Protein AF-M7CTE9-F1 (afdb_monomer)

Structure (mmCIF, N/CA/C/O backbone):
data_AF-M7CTE9-F1
#
_entry.id   AF-M7CTE9-F1
#
loop_
_atom_site.group_PDB
_atom_site.id
_atom_site.type_symbol
_atom_site.label_atom_id
_atom_site.label_alt_id
_atom_site.label_comp_id
_atom_site.label_asym_id
_atom_site.label_entity_id
_atom_site.label_seq_id
_atom_site.pdbx_PDB_ins_code
_atom_site.Cartn_x
_atom_site.Cartn_y
_atom_site.Cartn_z
_atom_site.occupancy
_atom_site.B_iso_or_equiv
_atom_site.auth_seq_id
_atom_site.auth_comp_id
_atom_site.auth_asym_id
_atom_site.auth_atom_id
_atom_site.pdbx_PDB_model_num
ATOM 1 N N . MET A 1 1 ? 12.062 -18.743 4.006 1.00 26.78 1 MET A N 1
ATOM 2 C CA . MET A 1 1 ? 11.837 -18.103 5.320 1.00 26.78 1 MET A CA 1
ATOM 3 C C . MET A 1 1 ? 11.170 -16.754 5.096 1.00 26.78 1 MET A C 1
ATOM 5 O O . MET A 1 1 ? 11.801 -15.862 4.544 1.00 26.78 1 MET A O 1
ATOM 9 N N . MET A 1 2 ? 9.876 -16.620 5.400 1.00 29.70 2 MET A N 1
ATOM 10 C CA . MET A 1 2 ? 9.200 -15.323 5.304 1.00 29.70 2 MET A CA 1
ATOM 11 C C . MET A 1 2 ? 9.714 -14.455 6.445 1.00 29.70 2 MET A C 1
ATOM 13 O O . MET A 1 2 ? 9.308 -14.659 7.585 1.00 29.70 2 MET A O 1
ATOM 17 N N . ALA A 1 3 ? 10.629 -13.527 6.153 1.00 33.69 3 ALA A N 1
ATOM 18 C CA . ALA A 1 3 ? 10.939 -12.448 7.077 1.00 33.69 3 ALA A CA 1
ATOM 19 C C . ALA A 1 3 ? 9.599 -11.855 7.523 1.00 33.69 3 ALA A C 1
ATOM 21 O O . ALA A 1 3 ? 8.828 -11.383 6.681 1.00 33.69 3 ALA A O 1
ATOM 22 N N . SER A 1 4 ? 9.280 -11.964 8.813 1.00 49.06 4 SER A N 1
ATOM 23 C CA . SER A 1 4 ? 8.142 -11.256 9.386 1.00 49.06 4 SER A CA 1
ATOM 24 C C . SER A 1 4 ? 8.445 -9.775 9.212 1.00 49.06 4 SER A C 1
ATOM 26 O O . SER A 1 4 ? 9.182 -9.179 9.993 1.00 49.06 4 SER A O 1
ATOM 28 N N . LEU A 1 5 ? 7.980 -9.209 8.098 1.00 75.00 5 LEU A N 1
ATOM 29 C CA . LEU A 1 5 ? 8.171 -7.807 7.780 1.00 75.00 5 LEU A CA 1
ATOM 30 C C . LEU A 1 5 ? 7.494 -7.024 8.895 1.00 75.00 5 LEU A C 1
ATOM 32 O O . LEU A 1 5 ? 6.276 -7.105 9.042 1.00 75.00 5 LEU A O 1
ATOM 36 N N . LEU A 1 6 ? 8.278 -6.284 9.675 1.00 89.94 6 LEU A N 1
ATOM 37 C CA . LEU A 1 6 ? 7.767 -5.385 10.697 1.00 89.94 6 LEU A CA 1
ATOM 38 C C . LEU A 1 6 ? 6.655 -4.512 10.095 1.00 89.94 6 LEU A C 1
ATOM 40 O O . LEU A 1 6 ? 6.829 -3.867 9.056 1.00 89.94 6 LEU A O 1
ATOM 44 N N . THR A 1 7 ? 5.481 -4.513 10.722 1.00 93.56 7 THR A N 1
ATOM 45 C CA . THR A 1 7 ? 4.326 -3.749 10.246 1.00 93.56 7 THR A CA 1
ATOM 46 C C . THR A 1 7 ? 3.801 -2.815 11.323 1.00 93.56 7 THR A C 1
ATOM 48 O O . THR A 1 7 ? 4.008 -3.026 12.512 1.00 93.56 7 THR A O 1
ATOM 51 N N . VAL A 1 8 ? 3.020 -1.811 10.919 1.00 94.50 8 VAL A N 1
ATOM 52 C CA . VAL A 1 8 ? 2.270 -1.005 11.896 1.00 94.50 8 VAL A CA 1
ATOM 53 C C . VAL A 1 8 ? 1.301 -1.872 12.709 1.00 94.50 8 VAL A C 1
ATOM 55 O O . VAL A 1 8 ? 1.064 -1.565 13.865 1.00 94.50 8 VAL A O 1
ATOM 58 N N . GLN A 1 9 ? 0.773 -2.966 12.145 1.00 94.06 9 GLN A N 1
ATOM 59 C CA . GLN A 1 9 ? -0.079 -3.901 12.889 1.00 94.06 9 GLN A CA 1
ATOM 60 C C . GLN A 1 9 ? 0.685 -4.525 14.061 1.00 94.06 9 GLN A C 1
ATOM 62 O O . GLN A 1 9 ? 0.255 -4.368 15.192 1.00 94.06 9 GLN A O 1
ATOM 67 N N . THR A 1 10 ? 1.853 -5.120 13.806 1.00 93.56 10 THR A N 1
ATOM 68 C CA . THR A 1 10 ? 2.673 -5.753 14.855 1.00 93.56 10 THR A CA 1
ATOM 69 C C . THR A 1 10 ? 3.173 -4.750 15.896 1.00 93.56 10 THR A C 1
ATOM 71 O O . THR A 1 10 ? 3.326 -5.094 17.059 1.00 93.56 10 THR A O 1
ATOM 74 N N . ILE A 1 11 ? 3.412 -3.498 15.491 1.00 95.44 11 ILE A N 1
ATOM 75 C CA . ILE A 1 11 ? 3.785 -2.414 16.410 1.00 95.44 11 ILE A CA 1
ATOM 76 C C . ILE A 1 11 ? 2.601 -2.023 17.302 1.00 95.44 11 ILE A C 1
ATOM 78 O O . ILE A 1 11 ? 2.767 -1.873 18.507 1.00 95.44 11 ILE A O 1
ATOM 82 N N . LEU A 1 12 ? 1.405 -1.873 16.726 1.00 94.88 12 LEU A N 1
ATOM 83 C CA . LEU A 1 12 ? 0.196 -1.568 17.491 1.00 94.88 12 LEU A CA 1
ATOM 84 C C . LEU A 1 12 ? -0.176 -2.711 18.435 1.00 94.88 12 LEU A C 1
ATOM 86 O O . LEU A 1 12 ? -0.590 -2.430 19.546 1.00 94.88 12 LEU A O 1
ATOM 90 N N . ASP A 1 13 ? -0.003 -3.969 18.028 1.00 92.50 13 ASP A N 1
ATOM 91 C CA . ASP A 1 13 ? -0.273 -5.126 18.892 1.00 92.50 13 ASP A CA 1
ATOM 92 C C . ASP A 1 13 ? 0.616 -5.137 20.149 1.00 92.50 13 ASP A C 1
ATOM 94 O O . ASP A 1 13 ? 0.195 -5.647 21.182 1.00 92.50 13 ASP A O 1
ATOM 98 N N . ARG A 1 14 ? 1.824 -4.559 20.074 1.00 93.94 14 ARG A N 1
ATOM 99 C CA . ARG A 1 14 ? 2.796 -4.543 21.178 1.00 93.94 14 ARG A CA 1
ATOM 100 C C . ARG A 1 14 ? 2.776 -3.267 22.022 1.00 93.94 14 ARG A C 1
ATOM 102 O O . ARG A 1 14 ? 2.976 -3.346 23.224 1.00 93.94 14 ARG A O 1
ATOM 109 N N . PHE A 1 15 ? 2.585 -2.103 21.403 1.00 94.81 15 PHE A N 1
ATOM 110 C CA . PHE A 1 15 ? 2.792 -0.799 22.053 1.00 94.81 15 PHE A CA 1
ATOM 111 C C . PHE A 1 15 ? 1.534 0.072 22.092 1.00 94.81 15 PHE A C 1
ATOM 113 O O . PHE A 1 15 ? 1.637 1.300 22.172 1.00 94.81 15 PHE A O 1
ATOM 120 N N . LEU A 1 16 ? 0.341 -0.519 21.967 1.00 91.94 16 LEU A N 1
ATOM 121 C CA . LEU A 1 16 ? -0.886 0.244 22.176 1.00 91.94 16 LEU A CA 1
ATOM 122 C C . LEU A 1 16 ? -0.894 0.787 23.617 1.00 91.94 16 LEU A C 1
ATOM 124 O O . LEU A 1 16 ? -0.632 0.012 24.533 1.00 91.94 16 LEU A O 1
ATOM 128 N N . PRO A 1 17 ? -1.162 2.087 23.828 1.00 85.00 17 PRO A N 1
ATOM 129 C CA . PRO A 1 17 ? -1.157 2.655 25.169 1.00 85.00 17 PRO A CA 1
ATOM 130 C C . PRO A 1 17 ? -2.272 2.049 26.024 1.00 85.00 17 PRO A C 1
ATOM 132 O O . PRO A 1 17 ? -3.356 1.755 25.516 1.00 85.00 17 PRO A O 1
ATOM 135 N N . GLU A 1 18 ? -2.003 1.920 27.322 1.00 77.81 18 GLU A N 1
ATOM 136 C CA . GLU A 1 18 ? -3.001 1.532 28.328 1.00 77.81 18 GLU A CA 1
ATOM 137 C C . GLU A 1 18 ? -3.980 2.676 28.632 1.00 77.81 18 GLU A C 1
ATOM 139 O O . GLU A 1 18 ? -5.128 2.438 29.004 1.00 77.81 18 GLU A O 1
ATOM 144 N N . GLU A 1 19 ? -3.550 3.925 28.420 1.00 80.25 19 GLU A N 1
ATOM 145 C CA . GLU A 1 19 ? -4.394 5.107 28.577 1.00 80.25 19 GLU A CA 1
ATOM 146 C C . GLU A 1 19 ? -5.624 5.075 27.646 1.00 80.25 19 GLU A C 1
ATOM 148 O O . GLU A 1 19 ? -5.541 4.634 26.490 1.00 80.25 19 GLU A O 1
ATOM 153 N N . PRO A 1 20 ? -6.776 5.603 28.100 1.00 81.12 20 PRO A N 1
ATOM 154 C CA . PRO A 1 20 ? -8.012 5.556 27.337 1.00 81.12 20 PRO A CA 1
ATOM 155 C C . PRO A 1 20 ? -7.916 6.398 26.060 1.00 81.12 20 PRO A C 1
ATOM 157 O O . PRO A 1 20 ? -7.928 7.629 26.065 1.00 81.12 20 PRO A O 1
ATOM 160 N N . LEU A 1 21 ? -7.880 5.710 24.921 1.00 85.94 21 LEU A N 1
ATOM 161 C CA . LEU A 1 21 ? -8.060 6.318 23.608 1.00 85.94 21 LEU A CA 1
ATOM 162 C C . LEU A 1 21 ? -9.537 6.655 23.372 1.00 85.94 21 LEU A C 1
ATOM 164 O O . LEU A 1 21 ? -10.437 5.929 23.794 1.00 85.94 21 LEU A O 1
ATOM 168 N N . ASP A 1 22 ? -9.804 7.710 22.599 1.00 88.81 22 ASP A N 1
ATOM 169 C CA . ASP A 1 22 ? -11.172 7.993 22.176 1.00 88.81 22 ASP A CA 1
ATOM 170 C C . ASP A 1 22 ? -11.748 6.833 21.339 1.00 88.81 22 ASP A C 1
ATOM 172 O O . ASP A 1 22 ? -11.040 6.117 20.616 1.00 88.81 22 ASP A O 1
ATOM 176 N N . GLY A 1 23 ? -13.072 6.661 21.392 1.00 88.62 23 GLY A N 1
ATOM 177 C CA . GLY A 1 23 ? -13.745 5.533 20.747 1.00 88.62 23 GLY A CA 1
ATOM 178 C C . GLY A 1 23 ? -13.533 5.440 19.228 1.00 88.62 23 GLY A C 1
ATOM 179 O O . GLY A 1 23 ? -13.707 4.359 18.657 1.00 88.62 23 GLY A O 1
ATOM 180 N N . HIS A 1 24 ? -13.165 6.529 18.537 1.00 90.56 24 HIS A N 1
ATOM 181 C CA . HIS A 1 24 ? -12.813 6.463 17.118 1.00 90.56 24 HIS A CA 1
ATOM 182 C C . HIS A 1 24 ? -11.423 5.856 16.918 1.00 90.56 24 HIS A C 1
ATOM 184 O O . HIS A 1 24 ? -11.293 4.913 16.130 1.00 90.56 24 HIS A O 1
ATOM 190 N N . ARG A 1 25 ? -10.411 6.337 17.650 1.00 91.69 25 ARG A N 1
ATOM 191 C CA . ARG A 1 25 ? -9.052 5.777 17.606 1.00 91.69 25 ARG A CA 1
ATOM 192 C C . ARG A 1 25 ? -9.037 4.299 17.985 1.00 91.69 25 ARG A C 1
ATOM 194 O O . ARG A 1 25 ? -8.476 3.513 17.226 1.00 91.69 25 ARG A O 1
ATOM 201 N N . LEU A 1 26 ? -9.756 3.894 19.036 1.00 90.81 26 LEU A N 1
ATOM 202 C CA . LEU A 1 26 ? -9.901 2.478 19.415 1.00 90.81 26 LEU A CA 1
ATOM 203 C C . LEU A 1 26 ? -10.441 1.615 18.268 1.00 90.81 26 LEU A C 1
ATOM 205 O O . LEU A 1 26 ? -9.885 0.562 17.950 1.00 90.81 26 LEU A O 1
ATOM 209 N N . LYS A 1 27 ? -11.497 2.077 17.584 1.00 91.56 27 LYS A N 1
ATOM 210 C CA . LYS A 1 27 ? -12.074 1.365 16.430 1.00 91.56 27 LYS A CA 1
ATOM 211 C C . LYS A 1 27 ? -11.085 1.248 15.271 1.00 91.56 27 LYS A C 1
ATOM 213 O O . LYS A 1 27 ? -11.077 0.222 14.589 1.00 91.56 27 LYS A O 1
ATOM 218 N N . VAL A 1 28 ? -10.277 2.280 15.023 1.00 93.00 28 VAL A N 1
ATOM 219 C CA . VAL A 1 28 ? -9.237 2.245 13.986 1.00 93.00 28 VAL A CA 1
ATOM 220 C C . VAL A 1 28 ? -8.138 1.256 14.373 1.00 93.00 28 VAL A C 1
ATOM 222 O O . VAL A 1 28 ? -7.827 0.380 13.567 1.00 93.00 28 VAL A O 1
ATOM 225 N N . CYS A 1 29 ? -7.619 1.314 15.601 1.00 93.44 29 CYS A N 1
ATOM 226 C CA . CYS A 1 29 ? -6.618 0.370 16.101 1.00 93.44 29 CYS A CA 1
ATOM 227 C C . CYS A 1 29 ? -7.108 -1.074 15.975 1.00 93.44 29 CYS A C 1
ATOM 229 O O . CYS A 1 29 ? -6.460 -1.867 15.303 1.00 93.44 29 CYS A O 1
ATOM 231 N N . ALA A 1 30 ? -8.315 -1.382 16.462 1.00 92.06 30 ALA A N 1
ATOM 232 C CA . ALA A 1 30 ? -8.917 -2.713 16.363 1.00 92.06 30 ALA A CA 1
ATOM 233 C C . ALA A 1 30 ? -9.065 -3.228 14.915 1.00 92.06 30 ALA A C 1
ATOM 235 O O . ALA A 1 30 ? -8.986 -4.430 14.651 1.00 92.06 30 ALA A O 1
ATOM 236 N N . ARG A 1 31 ? -9.297 -2.331 13.946 1.00 93.56 31 ARG A N 1
ATOM 237 C CA . ARG A 1 31 ? -9.322 -2.685 12.518 1.00 93.56 31 ARG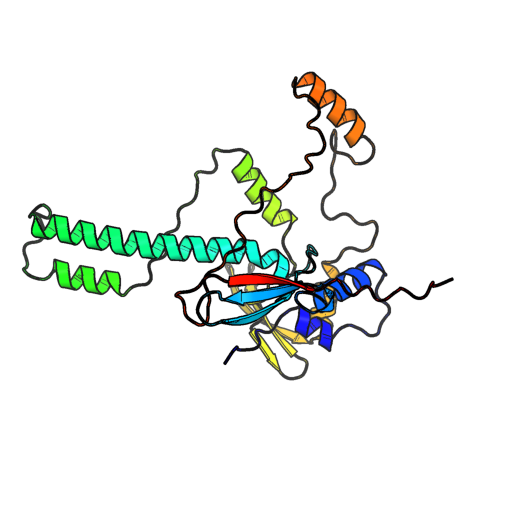 A CA 1
ATOM 238 C C . ARG A 1 31 ? -7.929 -2.943 11.965 1.00 93.56 31 ARG A C 1
ATOM 240 O O . ARG A 1 31 ? -7.779 -3.824 11.123 1.00 93.56 31 ARG A O 1
ATOM 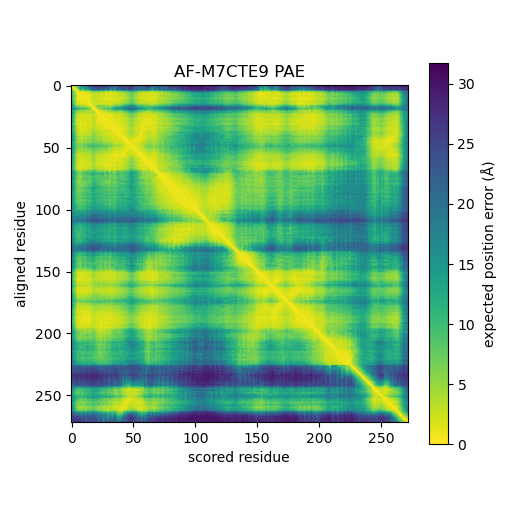247 N N . LEU A 1 32 ? -6.942 -2.146 12.363 1.00 94.19 32 LEU A N 1
ATOM 248 C CA . LEU A 1 32 ? -5.558 -2.294 11.919 1.00 94.19 32 LEU A CA 1
ATOM 249 C C . LEU A 1 32 ? -4.945 -3.583 12.472 1.00 94.19 32 LEU A C 1
ATOM 251 O O . LEU A 1 32 ? -4.381 -4.337 11.684 1.00 94.19 32 LEU A O 1
ATOM 255 N N . THR A 1 33 ? -5.141 -3.868 13.760 1.00 93.56 33 THR A N 1
ATOM 256 C CA . THR A 1 33 ? -4.674 -5.092 14.431 1.00 93.56 33 THR A CA 1
ATOM 257 C C . THR A 1 33 ? -5.409 -6.342 13.952 1.00 93.56 33 THR A C 1
ATOM 259 O O . THR A 1 33 ? -4.826 -7.407 13.793 1.00 93.56 33 THR A O 1
ATOM 262 N N . GLY A 1 34 ? -6.690 -6.219 13.595 1.00 92.50 34 GLY A N 1
ATOM 263 C CA . GLY A 1 34 ? -7.442 -7.307 12.966 1.00 92.50 34 GLY A CA 1
ATOM 264 C C . GLY A 1 34 ? -7.169 -7.502 11.470 1.00 92.50 34 GLY A C 1
ATOM 265 O O . GLY A 1 34 ? -7.738 -8.406 10.866 1.00 92.50 34 GLY A O 1
ATOM 266 N N . CYS A 1 35 ? -6.389 -6.641 10.812 1.00 92.69 35 CYS A N 1
ATOM 267 C CA . CYS A 1 35 ? -6.260 -6.680 9.358 1.00 92.69 35 CYS A CA 1
ATOM 268 C C . CYS A 1 35 ? -5.600 -7.985 8.887 1.00 92.69 35 CYS A C 1
ATOM 270 O O . CYS A 1 35 ? -4.558 -8.374 9.396 1.00 92.69 35 CYS A O 1
ATOM 272 N N . ARG A 1 36 ? -6.180 -8.637 7.864 1.00 91.25 36 ARG A N 1
ATOM 273 C CA . ARG A 1 36 ? -5.686 -9.913 7.315 1.00 91.25 36 ARG A CA 1
ATOM 274 C C . ARG A 1 36 ? -5.564 -11.044 8.348 1.00 91.25 36 ARG A C 1
ATOM 276 O O . ARG A 1 36 ? -4.743 -11.936 8.175 1.00 91.25 36 ARG A O 1
ATOM 283 N N . THR A 1 37 ? -6.414 -11.046 9.367 1.00 91.75 37 THR A N 1
ATOM 284 C CA . THR A 1 37 ? -6.579 -12.183 10.281 1.00 91.75 37 THR A CA 1
ATOM 285 C C . THR A 1 37 ? -7.986 -12.765 10.158 1.00 91.75 37 THR A C 1
ATOM 287 O O . THR A 1 37 ? -8.858 -12.175 9.507 1.00 91.75 37 THR A O 1
ATOM 290 N N . ALA A 1 38 ? -8.236 -13.894 10.825 1.00 91.19 38 ALA A N 1
ATOM 291 C CA . ALA A 1 38 ? -9.554 -14.532 10.881 1.00 91.19 38 ALA A CA 1
ATOM 292 C C . ALA A 1 38 ? -10.676 -13.575 11.326 1.00 91.19 38 ALA A C 1
ATOM 294 O O . ALA A 1 38 ? -11.813 -13.695 10.869 1.00 91.19 38 ALA A O 1
ATOM 295 N N . ARG A 1 39 ? -10.352 -12.541 12.118 1.00 90.81 39 ARG A N 1
ATOM 296 C CA . ARG A 1 39 ? -11.298 -11.495 12.542 1.00 90.81 39 ARG A CA 1
ATOM 297 C C . ARG A 1 39 ? -11.968 -10.782 11.364 1.00 90.81 39 ARG A C 1
ATOM 299 O O . ARG A 1 39 ? -13.121 -10.365 11.458 1.00 90.81 39 ARG A O 1
ATOM 306 N N . MET A 1 40 ? -11.271 -10.637 10.238 1.00 92.25 40 MET A N 1
ATOM 307 C CA . MET A 1 40 ? -11.814 -9.978 9.046 1.00 92.25 40 MET A CA 1
ATOM 308 C C . MET A 1 40 ? -12.618 -10.912 8.150 1.00 92.25 40 MET A C 1
ATOM 310 O O . MET A 1 40 ? -13.134 -10.433 7.134 1.00 92.25 40 MET A O 1
ATOM 314 N N . GLY A 1 41 ? -12.767 -12.183 8.526 1.00 92.88 41 GLY A N 1
ATOM 315 C CA . GLY A 1 41 ? -13.229 -13.233 7.633 1.00 92.88 41 GLY A CA 1
ATOM 316 C C . GLY A 1 41 ? -12.230 -13.468 6.502 1.00 92.88 41 GLY A C 1
ATOM 317 O O . GLY A 1 41 ? -11.149 -12.870 6.440 1.00 92.88 41 GLY A O 1
ATOM 318 N N . GLY A 1 42 ? -12.601 -14.322 5.565 1.00 92.69 42 GLY A N 1
ATOM 319 C CA . GLY A 1 42 ? -11.715 -14.687 4.474 1.00 92.69 42 GLY A CA 1
ATOM 320 C C . GLY A 1 42 ? -12.335 -15.690 3.531 1.00 92.69 42 GLY A C 1
ATOM 321 O O . GLY A 1 42 ? -13.555 -15.843 3.456 1.00 92.69 42 GLY A O 1
ATOM 322 N N . MET A 1 43 ? -11.460 -16.372 2.817 1.00 92.88 43 MET A N 1
ATOM 323 C CA . MET A 1 43 ? -11.808 -17.474 1.946 1.00 92.88 43 MET A CA 1
ATOM 324 C C . MET A 1 43 ? -10.763 -18.569 2.081 1.00 92.88 43 MET A C 1
ATOM 326 O O . MET A 1 43 ? -9.566 -18.290 2.147 1.00 92.88 43 MET A O 1
ATOM 330 N N . GLU A 1 44 ? -11.228 -19.803 2.130 1.00 93.69 44 GLU A N 1
ATOM 331 C CA . GLU A 1 44 ? -10.399 -20.965 1.881 1.00 93.69 44 GLU A CA 1
ATOM 332 C C . GLU A 1 44 ? -10.383 -21.206 0.376 1.00 93.69 44 GLU A C 1
ATOM 334 O O . GLU A 1 44 ? -11.422 -21.159 -0.295 1.00 93.69 44 GLU A O 1
ATOM 339 N N . VAL A 1 45 ? -9.188 -21.423 -0.153 1.00 92.19 45 VAL A N 1
ATOM 340 C CA . VAL A 1 45 ? -8.964 -21.617 -1.579 1.00 92.19 45 VAL A CA 1
ATOM 341 C C . VAL A 1 45 ? -8.186 -22.900 -1.823 1.00 92.19 45 VAL A C 1
ATOM 343 O O . VAL A 1 45 ? -7.335 -23.270 -1.011 1.00 92.19 45 VAL A O 1
ATOM 346 N N . GLN A 1 46 ? -8.460 -23.563 -2.944 1.00 94.00 46 GLN A N 1
ATOM 347 C CA . GLN A 1 46 ? -7.824 -24.815 -3.337 1.00 94.00 46 GLN A CA 1
ATOM 348 C C . GLN A 1 46 ? -7.345 -24.756 -4.789 1.00 94.00 46 GLN A C 1
ATOM 350 O O . GLN A 1 46 ? -8.054 -24.263 -5.662 1.00 94.00 46 GLN A O 1
ATOM 355 N N . CYS A 1 47 ? -6.138 -25.266 -5.036 1.00 93.75 47 CYS A N 1
ATOM 356 C CA . CYS A 1 47 ? -5.611 -25.471 -6.384 1.00 93.75 47 CYS A CA 1
ATOM 357 C C . CYS A 1 47 ? -6.314 -26.647 -7.078 1.00 93.75 47 CYS A C 1
ATOM 359 O O . CYS A 1 47 ? -6.451 -27.716 -6.481 1.00 93.75 47 CYS A O 1
ATOM 361 N N . ASP A 1 48 ? -6.714 -26.484 -8.336 1.00 93.44 48 ASP A N 1
ATOM 362 C CA . ASP A 1 48 ? -7.286 -27.563 -9.148 1.00 93.44 48 ASP A CA 1
ATOM 363 C C . ASP A 1 48 ? -6.259 -28.632 -9.559 1.00 93.44 48 ASP A C 1
ATOM 365 O O . ASP A 1 48 ? -6.622 -29.806 -9.621 1.00 93.44 48 ASP A O 1
ATOM 369 N N . HIS A 1 49 ? -4.990 -28.258 -9.734 1.00 94.00 49 HIS A N 1
ATOM 370 C CA . HIS A 1 49 ? -3.892 -29.153 -10.105 1.00 94.00 49 HIS A CA 1
ATOM 371 C C . HIS A 1 49 ? -3.287 -29.880 -8.891 1.00 94.00 49 HIS A C 1
ATOM 373 O O . HIS A 1 49 ? -3.543 -31.059 -8.665 1.00 94.00 49 HIS A O 1
ATOM 379 N N . CYS A 1 50 ? -2.534 -29.176 -8.037 1.00 94.12 50 CYS A N 1
ATOM 380 C CA . CYS A 1 50 ? -1.800 -29.798 -6.924 1.00 94.12 50 CYS A CA 1
ATOM 381 C C . CYS A 1 50 ? -2.625 -29.994 -5.640 1.00 94.12 50 CYS A C 1
ATOM 383 O O . CYS A 1 50 ? -2.075 -30.365 -4.603 1.00 94.12 50 CYS A O 1
ATOM 385 N N . LYS A 1 51 ? -3.924 -29.662 -5.666 1.00 94.56 51 LYS A N 1
ATOM 386 C CA . LYS A 1 51 ? -4.879 -29.771 -4.544 1.00 94.56 51 LYS A CA 1
ATOM 387 C C . LYS A 1 51 ? -4.511 -29.018 -3.262 1.00 94.56 51 LYS A C 1
ATOM 389 O O . LYS A 1 51 ? -5.250 -29.110 -2.281 1.00 94.56 51 LYS A O 1
ATOM 394 N N . ALA A 1 52 ? -3.438 -28.227 -3.268 1.00 93.56 52 ALA A N 1
ATOM 395 C CA . ALA A 1 52 ? -3.007 -27.439 -2.124 1.00 93.56 52 ALA A CA 1
ATOM 396 C C . ALA A 1 52 ? -4.099 -26.461 -1.675 1.00 93.56 52 ALA A C 1
ATOM 398 O O . ALA A 1 52 ? -4.667 -25.736 -2.497 1.00 93.56 52 ALA A O 1
ATOM 399 N N . ARG A 1 53 ? -4.351 -26.426 -0.363 1.00 93.44 53 ARG A N 1
ATOM 400 C CA . ARG A 1 53 ? -5.296 -25.509 0.279 1.00 93.44 53 ARG A CA 1
ATOM 401 C C . ARG A 1 53 ? -4.566 -24.378 0.987 1.00 93.44 53 ARG A C 1
ATOM 403 O O . ARG A 1 53 ? -3.486 -24.575 1.542 1.00 93.44 53 ARG A O 1
ATOM 410 N N . SER A 1 54 ? -5.156 -23.190 0.970 1.00 91.62 54 SER A N 1
ATOM 411 C CA . SER A 1 54 ? -4.675 -22.054 1.759 1.00 91.62 54 SER A CA 1
ATOM 412 C C . SER A 1 54 ? -5.823 -21.144 2.178 1.00 91.62 54 SER A C 1
ATOM 414 O O . SER A 1 54 ? -6.888 -21.137 1.562 1.00 91.62 54 SER A O 1
ATOM 416 N N . VAL A 1 55 ? -5.603 -20.364 3.235 1.00 91.69 55 VAL A N 1
ATOM 417 C CA . VAL A 1 55 ? -6.581 -19.397 3.736 1.00 91.69 55 VAL A CA 1
ATOM 418 C C . VAL A 1 55 ? -6.134 -17.983 3.387 1.00 91.69 55 VAL A C 1
ATOM 420 O O . VAL A 1 55 ? -5.024 -17.561 3.706 1.00 91.69 55 VAL A O 1
ATOM 423 N N . CYS A 1 56 ? -7.028 -17.232 2.753 1.00 89.88 56 CYS A N 1
ATOM 424 C CA . CYS A 1 56 ? -6.833 -15.837 2.387 1.00 89.88 56 CYS A CA 1
ATOM 425 C C . CYS A 1 56 ? -7.775 -14.942 3.202 1.00 89.88 56 CYS A C 1
ATOM 427 O O . CYS A 1 56 ? -8.968 -14.844 2.910 1.00 89.88 56 CYS A O 1
ATOM 429 N N . TYR A 1 57 ? -7.243 -14.244 4.206 1.00 92.81 57 TYR A N 1
ATOM 430 C CA . TYR A 1 57 ? -8.031 -13.315 5.020 1.00 92.81 57 TYR A CA 1
ATOM 431 C C . TYR A 1 57 ? -8.265 -11.960 4.338 1.00 92.81 57 TYR A C 1
ATOM 433 O O . TYR A 1 57 ? -7.406 -11.409 3.635 1.00 92.81 57 TYR A O 1
ATOM 441 N N . TYR A 1 58 ? -9.436 -11.371 4.587 1.00 91.19 58 TYR A N 1
ATOM 442 C CA . TYR A 1 58 ? -9.782 -10.060 4.048 1.00 91.19 58 TYR A CA 1
ATOM 443 C C . TYR A 1 58 ? -9.016 -8.921 4.741 1.00 91.19 58 TYR A C 1
ATOM 445 O O . TYR A 1 58 ? -8.627 -8.985 5.906 1.00 91.19 58 TYR A O 1
ATOM 453 N N . GLY A 1 59 ? -8.807 -7.821 4.013 1.00 90.62 59 GLY A N 1
ATOM 454 C CA . GLY A 1 59 ? -8.285 -6.584 4.601 1.00 90.62 59 GLY A CA 1
ATOM 455 C C . GLY A 1 59 ? -9.366 -5.829 5.379 1.00 90.62 59 GLY A C 1
ATOM 456 O O . GLY A 1 59 ? -10.546 -5.896 5.029 1.00 90.62 59 GLY A O 1
ATOM 457 N N . CYS A 1 60 ? -8.969 -5.051 6.387 1.00 92.00 60 CYS A N 1
ATOM 458 C CA . CYS A 1 60 ? -9.905 -4.236 7.169 1.00 92.00 60 CYS A CA 1
ATOM 459 C C . CYS A 1 60 ? -10.504 -3.053 6.390 1.00 92.00 60 CYS A C 1
ATOM 461 O O . CYS A 1 60 ? -11.550 -2.537 6.774 1.00 92.00 60 CYS A O 1
ATOM 463 N N . ARG A 1 61 ? -9.864 -2.653 5.279 1.00 89.12 61 ARG A N 1
ATOM 464 C CA . ARG A 1 61 ? -10.230 -1.517 4.411 1.00 89.12 61 ARG A CA 1
ATOM 465 C C . ARG A 1 61 ? -10.227 -0.156 5.117 1.00 89.12 61 ARG A C 1
ATOM 467 O O . ARG A 1 61 ? -10.711 0.818 4.548 1.00 89.12 61 ARG A O 1
ATOM 474 N N . ASP A 1 62 ? -9.643 -0.065 6.311 1.00 90.81 62 ASP A N 1
ATOM 475 C CA . ASP A 1 62 ? -9.470 1.219 6.979 1.00 90.81 62 ASP A CA 1
ATOM 476 C C . ASP A 1 62 ? -8.473 2.095 6.201 1.00 90.81 62 ASP A C 1
ATOM 478 O O . ASP A 1 62 ? -7.477 1.613 5.642 1.00 90.81 62 ASP A O 1
ATOM 482 N N . ARG A 1 63 ? -8.745 3.400 6.146 1.00 88.06 63 ARG A N 1
ATOM 483 C CA . ARG A 1 63 ? -7.919 4.359 5.405 1.00 88.06 63 ARG A CA 1
ATOM 484 C C . ARG A 1 63 ? -6.530 4.534 6.011 1.00 88.06 63 ARG A C 1
ATOM 486 O O . ARG A 1 63 ? -5.617 4.916 5.292 1.00 88.06 63 ARG A O 1
ATOM 493 N N . HIS A 1 64 ? -6.371 4.265 7.307 1.00 91.25 64 HIS A N 1
ATOM 494 C CA . HIS A 1 64 ? -5.093 4.405 8.006 1.00 91.25 64 HIS A CA 1
ATOM 495 C C . HIS A 1 64 ? -4.236 3.141 7.903 1.00 91.25 64 HIS A C 1
ATOM 497 O O . HIS A 1 64 ? -3.062 3.173 8.249 1.00 91.25 64 HIS A O 1
ATOM 503 N N . CYS A 1 65 ? -4.802 2.034 7.412 1.00 92.38 65 CYS A N 1
ATOM 504 C CA . CYS A 1 65 ? -4.145 0.736 7.376 1.00 92.38 65 CYS A CA 1
ATOM 505 C C . CYS A 1 65 ? -3.088 0.666 6.256 1.00 92.38 65 CYS A C 1
ATOM 507 O O . CYS A 1 65 ? -3.458 0.588 5.075 1.00 92.38 65 CYS A O 1
ATOM 509 N N . PRO A 1 66 ? -1.781 0.584 6.576 1.00 91.06 66 PRO A N 1
ATOM 510 C CA . PRO A 1 66 ? -0.731 0.534 5.556 1.00 91.06 66 PRO A CA 1
ATOM 511 C C . PRO A 1 66 ? -0.814 -0.709 4.672 1.00 91.06 66 PRO A C 1
ATOM 513 O O . PRO A 1 66 ? -0.481 -0.677 3.490 1.00 91.06 66 PRO A O 1
ATOM 516 N N . GLN A 1 67 ? -1.323 -1.803 5.232 1.00 89.38 67 GLN A N 1
ATOM 517 C CA . GLN A 1 67 ? -1.528 -3.064 4.534 1.00 89.38 67 GLN A CA 1
ATOM 518 C C . GLN A 1 67 ? -2.620 -3.005 3.462 1.00 89.38 67 GLN A C 1
ATOM 520 O O . GLN A 1 67 ? -2.482 -3.626 2.403 1.00 89.38 67 GLN A O 1
ATOM 525 N N . CYS A 1 68 ? -3.713 -2.289 3.739 1.00 88.38 68 CYS A N 1
ATOM 526 C CA . CYS A 1 68 ? -4.805 -2.113 2.786 1.00 88.38 68 CYS A CA 1
ATOM 527 C C . CYS A 1 68 ? -4.441 -1.066 1.731 1.00 88.38 68 CYS A C 1
ATOM 529 O O . CYS A 1 68 ? -4.598 -1.328 0.538 1.00 88.38 68 CYS A O 1
ATOM 531 N N . GLN A 1 69 ? -3.897 0.077 2.159 1.00 85.50 69 GLN A N 1
ATOM 532 C CA . GLN A 1 69 ? -3.545 1.181 1.261 1.00 85.50 69 GLN A CA 1
ATOM 533 C C . GLN A 1 69 ? -2.317 0.873 0.386 1.00 85.50 69 GLN A C 1
ATOM 535 O O . GLN A 1 69 ? -2.216 1.363 -0.735 1.00 85.50 69 GLN A O 1
ATOM 540 N N . GLY A 1 70 ? -1.416 -0.010 0.833 1.00 79.00 70 GLY A N 1
ATOM 541 C CA . GLY A 1 70 ? -0.237 -0.421 0.063 1.00 79.00 70 GLY A CA 1
ATOM 542 C C . GLY A 1 70 ? -0.536 -1.271 -1.178 1.00 79.00 70 GLY A C 1
ATOM 543 O O . GLY A 1 70 ? 0.320 -1.390 -2.052 1.00 79.00 70 GLY A O 1
ATOM 544 N N . ARG A 1 71 ? -1.745 -1.843 -1.313 1.00 76.50 71 ARG A N 1
ATOM 545 C CA . ARG A 1 71 ? -2.081 -2.734 -2.443 1.00 76.50 71 ARG A CA 1
ATOM 546 C C . ARG A 1 71 ? -2.035 -2.021 -3.792 1.00 76.50 71 ARG A C 1
ATOM 548 O O . ARG A 1 71 ? -1.597 -2.618 -4.770 1.00 76.50 71 ARG A O 1
ATOM 555 N N . ALA A 1 72 ? -2.484 -0.767 -3.856 1.00 69.75 72 ALA A N 1
ATOM 556 C CA . ALA A 1 72 ? -2.438 0.013 -5.091 1.00 69.75 72 ALA A CA 1
ATOM 557 C C . ALA A 1 72 ? -0.988 0.272 -5.525 1.00 69.75 72 ALA A C 1
ATOM 559 O O . ALA A 1 72 ? -0.639 -0.000 -6.672 1.00 69.75 72 ALA A O 1
ATOM 560 N N . SER A 1 73 ? -0.131 0.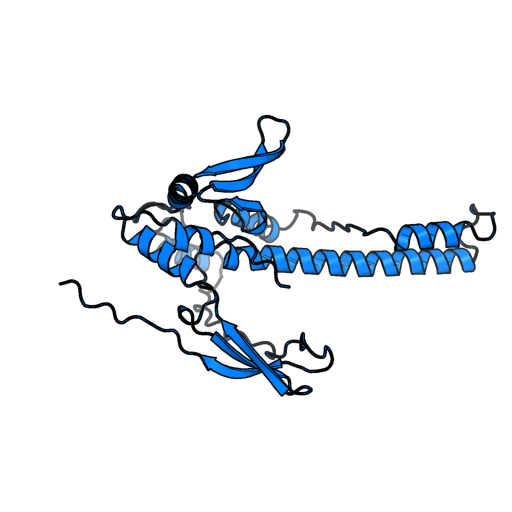686 -4.586 1.00 74.81 73 SER A N 1
ATOM 561 C CA . SER A 1 73 ? 1.303 0.873 -4.827 1.00 74.81 73 SER A CA 1
ATOM 562 C C . SER A 1 73 ? 1.991 -0.425 -5.253 1.00 74.81 73 SER A C 1
ATOM 564 O O . SER A 1 73 ? 2.794 -0.410 -6.181 1.00 74.81 73 SER A O 1
ATOM 566 N N . GLN A 1 74 ? 1.639 -1.560 -4.638 1.00 78.44 74 GLN A N 1
ATOM 567 C CA . GLN A 1 74 ? 2.194 -2.862 -5.013 1.00 78.44 74 GLN A CA 1
ATOM 568 C C . GLN A 1 74 ? 1.773 -3.280 -6.424 1.00 78.44 74 GLN A C 1
ATOM 570 O O . GLN A 1 74 ? 2.615 -3.698 -7.211 1.00 78.44 74 GLN A O 1
ATOM 575 N N . ARG A 1 75 ? 0.485 -3.136 -6.771 1.00 78.56 75 ARG A N 1
ATOM 576 C CA . ARG A 1 75 ? -0.005 -3.415 -8.131 1.00 78.56 75 ARG A CA 1
ATOM 577 C C . ARG A 1 75 ? 0.702 -2.547 -9.163 1.00 78.56 75 ARG A C 1
ATOM 579 O O . ARG A 1 75 ? 1.116 -3.059 -10.197 1.00 78.56 75 ARG A O 1
ATOM 586 N N . TRP A 1 76 ? 0.870 -1.258 -8.866 1.00 77.38 76 TRP A N 1
ATOM 587 C CA . TRP A 1 76 ? 1.617 -0.349 -9.728 1.00 77.38 76 TRP A CA 1
ATOM 588 C C . TRP A 1 76 ? 3.070 -0.808 -9.893 1.00 77.38 76 TRP A C 1
ATOM 590 O O . TRP A 1 76 ? 3.518 -0.967 -11.023 1.00 77.38 76 TRP A O 1
ATOM 600 N N . SER A 1 77 ? 3.775 -1.116 -8.798 1.00 81.50 77 SER A N 1
ATOM 601 C CA . SER A 1 77 ? 5.166 -1.589 -8.850 1.00 81.50 77 SER A CA 1
ATOM 602 C C . SER A 1 77 ? 5.304 -2.890 -9.648 1.00 81.50 77 SER A C 1
ATOM 604 O O . SER A 1 77 ? 6.184 -2.993 -10.498 1.00 81.50 77 SER A O 1
ATOM 606 N N . ASN A 1 78 ? 4.395 -3.849 -9.451 1.00 83.44 78 ASN A N 1
ATOM 607 C CA . ASN A 1 78 ? 4.374 -5.098 -10.212 1.00 83.44 78 ASN A CA 1
ATOM 608 C C . ASN A 1 78 ? 4.151 -4.842 -11.710 1.00 83.44 78 ASN A C 1
ATOM 610 O O . ASN A 1 78 ? 4.855 -5.419 -12.537 1.00 83.44 78 ASN A O 1
ATOM 614 N N . ARG A 1 79 ? 3.220 -3.943 -12.064 1.00 83.00 79 ARG A N 1
ATOM 615 C CA . ARG A 1 79 ? 2.967 -3.551 -13.458 1.00 83.00 79 ARG A CA 1
ATOM 616 C C . ARG A 1 79 ? 4.197 -2.902 -14.092 1.00 83.00 79 ARG A C 1
ATOM 618 O O . ARG A 1 79 ? 4.535 -3.254 -15.215 1.00 83.00 79 ARG A O 1
ATOM 625 N N . GLN A 1 80 ? 4.870 -1.996 -13.379 1.00 85.56 80 GLN A N 1
ATOM 626 C CA . GLN A 1 80 ? 6.087 -1.351 -13.878 1.00 85.56 80 GLN A CA 1
ATOM 627 C C . GLN A 1 80 ? 7.219 -2.361 -14.080 1.00 85.56 80 GLN A C 1
ATOM 629 O O . GLN A 1 80 ? 7.828 -2.363 -15.138 1.00 85.56 80 GLN A O 1
ATOM 634 N N . ARG A 1 81 ? 7.448 -3.291 -13.140 1.00 87.94 81 ARG A N 1
ATOM 635 C CA . ARG A 1 81 ? 8.453 -4.357 -13.324 1.00 87.94 81 ARG A CA 1
ATOM 636 C C . ARG A 1 81 ? 8.150 -5.242 -14.533 1.00 87.94 81 ARG A C 1
ATOM 638 O O . ARG A 1 81 ? 9.058 -5.567 -15.291 1.00 87.94 81 ARG A O 1
ATOM 645 N N . ALA A 1 82 ? 6.887 -5.625 -14.723 1.00 87.94 82 ALA A N 1
ATOM 646 C CA . ALA A 1 82 ? 6.478 -6.417 -15.880 1.00 87.94 82 ALA A CA 1
ATOM 647 C C . ALA A 1 82 ? 6.706 -5.656 -17.198 1.00 87.94 82 ALA A C 1
ATOM 649 O O . ALA A 1 82 ? 7.256 -6.220 -18.143 1.00 87.94 82 ALA A O 1
ATOM 650 N N . LEU A 1 83 ? 6.343 -4.367 -17.239 1.00 89.69 83 LEU A N 1
ATOM 651 C CA . LEU A 1 83 ? 6.594 -3.492 -18.383 1.00 89.69 83 LEU A CA 1
ATOM 652 C C . LEU A 1 83 ? 8.094 -3.364 -18.669 1.00 89.69 83 LEU A C 1
ATOM 654 O O . LEU A 1 83 ? 8.501 -3.591 -19.803 1.00 89.69 83 LEU A O 1
ATOM 658 N N . SER A 1 84 ? 8.905 -3.064 -17.652 1.00 92.62 84 SER A N 1
ATOM 659 C CA . SER A 1 84 ? 10.359 -2.950 -17.775 1.00 92.62 84 SER A CA 1
ATOM 660 C C . SER A 1 84 ? 10.992 -4.204 -18.364 1.00 92.62 84 SER A C 1
ATOM 662 O O . SER A 1 84 ? 11.765 -4.111 -19.311 1.00 92.62 84 SER A O 1
ATOM 664 N N . ARG A 1 85 ? 10.643 -5.385 -17.835 1.00 91.69 85 ARG A N 1
ATOM 665 C CA . ARG A 1 85 ? 11.180 -6.667 -18.314 1.00 91.69 85 ARG A CA 1
ATOM 666 C C . ARG A 1 85 ? 10.812 -6.921 -19.771 1.00 91.69 85 ARG A C 1
ATOM 668 O O . ARG A 1 85 ? 11.667 -7.316 -20.557 1.00 91.69 85 ARG A O 1
ATOM 675 N N . ARG A 1 86 ? 9.551 -6.660 -20.135 1.00 92.31 86 ARG A N 1
ATOM 676 C CA . ARG A 1 86 ? 9.069 -6.816 -21.513 1.00 92.31 86 ARG A CA 1
ATOM 677 C C . ARG A 1 86 ? 9.750 -5.835 -22.463 1.00 92.31 86 ARG A C 1
ATOM 679 O O . ARG A 1 86 ? 10.151 -6.236 -23.549 1.00 92.31 86 ARG A O 1
ATOM 686 N N . PHE A 1 87 ? 9.878 -4.573 -22.061 1.00 93.94 87 PHE A N 1
ATOM 687 C CA . PHE A 1 87 ? 10.528 -3.539 -22.858 1.00 93.94 87 PHE A CA 1
ATOM 688 C C . PHE A 1 87 ? 12.009 -3.855 -23.069 1.00 93.94 87 PHE A C 1
ATOM 690 O O . PHE A 1 87 ? 12.444 -3.870 -24.211 1.00 93.94 87 PHE A O 1
ATOM 697 N N . ARG A 1 88 ? 12.744 -4.205 -22.003 1.00 94.81 88 ARG A N 1
ATOM 698 C CA . ARG A 1 88 ? 14.150 -4.635 -22.074 1.00 94.81 88 ARG A CA 1
ATOM 699 C C . ARG A 1 88 ? 14.333 -5.763 -23.088 1.00 94.81 88 ARG A C 1
ATOM 701 O O . ARG A 1 88 ? 15.100 -5.617 -24.032 1.00 94.81 88 ARG A O 1
ATOM 708 N N . GLY A 1 89 ? 13.578 -6.854 -22.931 1.00 94.56 89 GLY A N 1
ATOM 709 C CA . GLY A 1 89 ? 13.680 -8.008 -23.826 1.00 94.56 89 GLY A CA 1
ATOM 710 C C . GLY A 1 89 ? 13.345 -7.671 -25.281 1.00 94.56 89 GLY A C 1
ATOM 711 O O . GLY A 1 89 ? 14.046 -8.110 -26.185 1.00 94.56 89 GLY A O 1
ATOM 712 N N . ARG A 1 90 ? 12.307 -6.856 -25.523 1.00 95.50 90 ARG A N 1
ATOM 713 C CA . ARG A 1 90 ? 11.937 -6.435 -26.884 1.00 95.50 90 ARG A CA 1
ATOM 714 C C . ARG A 1 90 ? 12.966 -5.496 -27.504 1.00 95.50 90 ARG A C 1
ATOM 716 O O . ARG A 1 90 ? 13.314 -5.704 -28.655 1.00 95.50 90 ARG A O 1
ATOM 723 N N . MET A 1 91 ? 13.451 -4.508 -26.757 1.00 94.81 91 MET A N 1
ATOM 724 C CA . MET A 1 91 ? 14.445 -3.548 -27.238 1.00 94.81 91 MET A CA 1
ATOM 725 C C . MET A 1 91 ? 15.736 -4.260 -27.642 1.00 94.81 91 MET A C 1
ATOM 727 O O . MET A 1 91 ? 16.195 -4.094 -28.765 1.00 94.81 91 MET A O 1
ATOM 731 N N . VAL A 1 92 ? 16.280 -5.103 -26.759 1.00 94.88 92 VAL A N 1
ATOM 732 C CA . VAL A 1 92 ? 17.512 -5.849 -27.046 1.00 94.88 92 VAL A CA 1
ATOM 733 C C . VAL A 1 92 ? 17.319 -6.817 -28.213 1.00 94.88 92 VAL A C 1
ATOM 735 O O . VAL A 1 92 ? 18.156 -6.869 -29.108 1.00 94.88 92 VAL A O 1
ATOM 738 N N . SER A 1 93 ? 16.195 -7.538 -28.250 1.00 95.00 93 SER A N 1
ATOM 739 C CA . SER A 1 93 ? 15.886 -8.437 -29.365 1.00 95.00 93 SER A CA 1
ATOM 740 C C . SER A 1 93 ? 15.810 -7.700 -30.704 1.00 95.00 93 SER A C 1
ATOM 742 O O . SER A 1 93 ? 16.337 -8.210 -31.685 1.00 95.00 93 SER A O 1
ATOM 744 N N . LEU A 1 94 ? 15.176 -6.524 -30.755 1.00 95.56 94 LEU A N 1
ATOM 745 C CA . LEU A 1 94 ? 15.068 -5.736 -31.984 1.00 95.56 94 LEU A CA 1
ATOM 746 C C . LEU A 1 94 ? 16.426 -5.180 -32.421 1.00 95.56 94 LEU A C 1
ATOM 748 O O . LEU A 1 94 ? 16.755 -5.276 -33.595 1.00 95.56 94 LEU A O 1
ATOM 752 N N . LEU A 1 95 ? 17.241 -4.682 -31.485 1.00 93.50 95 LEU A N 1
ATOM 753 C CA . LEU A 1 95 ? 18.598 -4.220 -31.794 1.00 93.50 95 LEU A CA 1
ATOM 754 C C . LEU A 1 95 ? 19.468 -5.342 -32.371 1.00 93.50 95 LEU A C 1
ATOM 756 O O . LEU A 1 95 ? 20.192 -5.110 -33.334 1.00 93.50 95 LEU A O 1
ATOM 760 N N . ARG A 1 96 ? 19.361 -6.561 -31.828 1.00 92.38 96 ARG A N 1
ATOM 761 C CA . ARG A 1 96 ? 20.078 -7.733 -32.349 1.00 92.38 96 ARG A CA 1
ATOM 762 C C . ARG A 1 96 ? 19.621 -8.101 -33.764 1.00 92.38 96 ARG A C 1
ATOM 764 O O . ARG A 1 96 ? 20.452 -8.400 -34.612 1.00 92.38 96 ARG A O 1
ATOM 771 N N . VAL A 1 97 ? 18.316 -8.034 -34.038 1.00 93.75 97 VAL A N 1
ATOM 772 C CA . VAL A 1 97 ? 17.771 -8.259 -35.390 1.00 93.75 97 VAL A CA 1
ATOM 773 C C . VAL A 1 97 ? 18.290 -7.210 -36.377 1.00 93.75 97 VAL A C 1
ATOM 775 O O . VAL A 1 97 ? 18.803 -7.589 -37.425 1.00 93.75 97 VAL A O 1
ATOM 778 N N . SER A 1 98 ? 18.230 -5.920 -36.032 1.00 93.12 98 SER A N 1
ATOM 779 C CA . SER A 1 98 ? 18.742 -4.835 -36.883 1.00 93.12 98 SER A CA 1
ATOM 780 C C . SER A 1 98 ? 20.249 -4.936 -37.133 1.00 93.12 98 SER A C 1
ATOM 782 O O . SER A 1 98 ? 20.711 -4.678 -38.242 1.00 93.12 98 SER A O 1
ATOM 784 N N . ALA A 1 99 ? 21.028 -5.353 -36.130 1.00 90.56 99 ALA A N 1
ATOM 785 C CA . ALA A 1 99 ? 22.460 -5.592 -36.286 1.00 90.56 99 ALA A CA 1
ATOM 786 C C . ALA A 1 99 ? 22.746 -6.721 -37.286 1.00 90.56 99 ALA A C 1
ATOM 788 O O . ALA A 1 99 ? 23.525 -6.532 -38.217 1.00 90.56 99 ALA A O 1
ATOM 789 N N . ASN A 1 100 ? 22.060 -7.859 -37.141 1.00 88.88 100 ASN A N 1
ATOM 790 C CA . ASN A 1 100 ? 22.203 -9.008 -38.039 1.00 88.88 100 ASN A CA 1
ATOM 791 C C . ASN A 1 100 ? 21.734 -8.704 -39.469 1.00 88.88 100 ASN A C 1
ATOM 793 O O . ASN A 1 100 ? 22.228 -9.306 -40.417 1.00 88.88 100 ASN A O 1
ATOM 797 N N . ALA A 1 101 ? 20.798 -7.765 -39.626 1.00 91.50 101 ALA A N 1
ATOM 798 C CA . ALA A 1 101 ? 20.335 -7.269 -40.919 1.00 91.50 101 ALA A CA 1
ATOM 799 C C . ALA A 1 101 ? 21.274 -6.218 -41.552 1.00 91.50 101 ALA A C 1
ATOM 801 O O . ALA A 1 101 ? 21.010 -5.760 -42.660 1.00 91.50 101 ALA A O 1
ATOM 802 N N . GLY A 1 102 ? 22.354 -5.814 -40.872 1.00 89.56 102 GLY A N 1
ATOM 803 C CA . GLY A 1 102 ? 23.290 -4.800 -4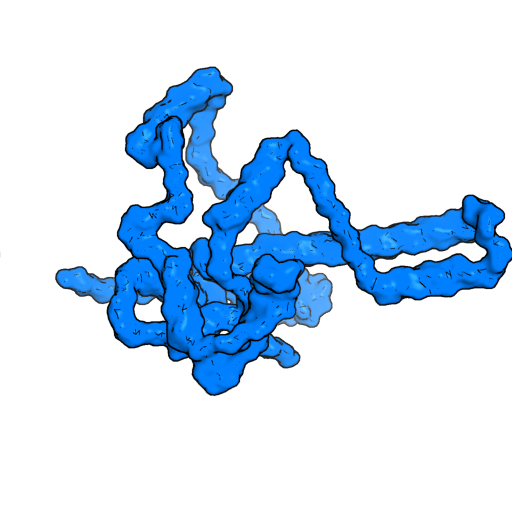1.369 1.00 89.56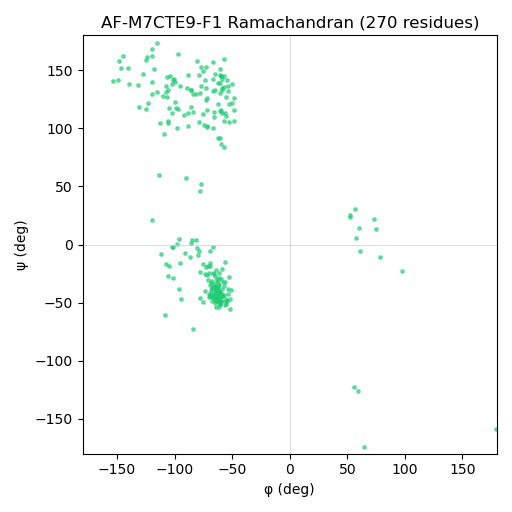 102 GLY A CA 1
ATOM 804 C C . GLY A 1 102 ? 22.763 -3.360 -41.306 1.00 89.56 102 GLY A C 1
ATOM 805 O O . GLY A 1 102 ? 23.365 -2.461 -41.886 1.00 89.56 102 GLY A O 1
ATOM 806 N N . GLU A 1 103 ? 21.665 -3.104 -40.587 1.00 91.62 103 GLU A N 1
ATOM 807 C CA . GLU A 1 103 ? 21.057 -1.767 -40.475 1.00 91.62 103 GLU A CA 1
ATOM 808 C C . GLU A 1 103 ? 21.887 -0.819 -39.588 1.00 91.62 103 GLU A C 1
ATOM 810 O O . GLU A 1 103 ? 21.765 0.406 -39.667 1.00 91.62 103 GLU A O 1
ATOM 815 N N . LEU A 1 104 ? 22.767 -1.372 -38.745 1.00 87.50 104 LEU A N 1
ATOM 816 C CA . LEU A 1 104 ? 23.651 -0.626 -37.846 1.00 87.50 104 LEU A CA 1
ATOM 817 C C . LEU A 1 104 ? 25.000 -0.305 -38.509 1.00 87.50 104 LEU A C 1
ATOM 819 O O . LEU A 1 104 ? 26.058 -0.633 -37.983 1.00 87.50 104 LEU A O 1
ATOM 823 N N . TYR A 1 105 ? 24.963 0.386 -39.650 1.00 84.69 105 TYR A N 1
ATOM 824 C CA . TYR A 1 105 ? 26.114 0.647 -40.536 1.00 84.69 105 TYR A CA 1
ATOM 825 C C . TYR A 1 105 ? 27.335 1.339 -39.892 1.00 84.69 105 TYR A C 1
ATOM 827 O O . TYR A 1 105 ? 28.408 1.369 -40.488 1.00 84.69 105 TYR A O 1
ATOM 835 N N . ARG A 1 106 ? 27.192 1.928 -38.695 1.00 86.75 106 ARG A N 1
ATOM 836 C CA . ARG A 1 106 ? 28.294 2.571 -37.952 1.00 86.75 106 ARG A CA 1
ATOM 837 C C . ARG A 1 106 ? 29.028 1.632 -36.992 1.00 86.75 106 ARG A C 1
ATOM 839 O O . ARG A 1 106 ? 30.019 2.053 -36.407 1.00 86.75 106 ARG A O 1
ATOM 846 N N . VAL A 1 107 ? 28.540 0.408 -36.796 1.00 84.12 107 VAL A N 1
ATOM 847 C CA . VAL A 1 107 ? 29.146 -0.577 -35.894 1.00 84.12 107 VAL A CA 1
ATOM 848 C C . VAL A 1 107 ? 29.844 -1.634 -36.740 1.00 84.12 107 VAL A C 1
ATOM 850 O O . VAL A 1 107 ? 29.193 -2.442 -37.394 1.00 84.12 107 VAL A O 1
ATOM 853 N N . THR A 1 108 ? 31.174 -1.595 -36.765 1.00 79.38 108 THR A N 1
ATOM 854 C CA . THR A 1 108 ? 31.994 -2.389 -37.696 1.00 79.38 108 THR A CA 1
ATOM 855 C C . THR A 1 108 ? 32.679 -3.588 -37.050 1.00 79.38 108 THR A C 1
ATOM 857 O O . THR A 1 108 ? 33.110 -4.494 -37.758 1.00 79.38 108 THR A O 1
ATOM 860 N N . ASN A 1 109 ? 32.800 -3.612 -35.721 1.00 83.31 109 ASN A N 1
ATOM 861 C CA . ASN A 1 109 ? 33.495 -4.690 -35.024 1.00 83.31 109 ASN A CA 1
ATOM 862 C C . ASN A 1 109 ? 32.582 -5.907 -34.853 1.00 83.31 109 ASN A C 1
ATOM 864 O O . ASN A 1 109 ? 31.464 -5.807 -34.338 1.00 83.31 109 ASN A O 1
ATOM 868 N N . SER A 1 110 ? 33.081 -7.081 -35.237 1.00 77.50 110 SER A N 1
ATOM 869 C CA . SER A 1 110 ? 32.375 -8.345 -35.044 1.00 77.50 110 SER A CA 1
ATOM 870 C C . SER A 1 110 ? 32.245 -8.678 -33.551 1.00 77.50 110 SER A C 1
ATOM 872 O O . SER A 1 110 ? 33.196 -8.567 -32.782 1.00 77.50 110 SER A O 1
ATOM 874 N N . GLY A 1 111 ? 31.039 -9.057 -33.118 1.00 82.12 111 GLY A N 1
ATOM 875 C CA . GLY A 1 111 ? 30.750 -9.443 -31.729 1.00 82.12 111 GLY A CA 1
ATOM 876 C C . GLY A 1 111 ? 30.594 -8.290 -30.723 1.00 82.12 111 GLY A C 1
ATOM 877 O O . GLY A 1 111 ? 30.091 -8.529 -29.626 1.00 82.12 111 GLY A O 1
ATOM 878 N N . GLU A 1 112 ? 30.935 -7.043 -31.081 1.00 88.25 112 GLU A N 1
ATOM 879 C CA . GLU A 1 112 ? 30.760 -5.871 -30.199 1.00 88.25 112 GLU A CA 1
ATOM 880 C C . GLU A 1 112 ? 29.290 -5.686 -29.796 1.00 88.25 112 GLU A C 1
ATOM 882 O O . GLU A 1 112 ? 28.973 -5.474 -28.622 1.00 88.25 112 GLU A O 1
ATOM 887 N N . VAL A 1 113 ? 28.383 -5.826 -30.768 1.00 89.12 113 VAL A N 1
ATOM 888 C CA . VAL A 1 113 ? 26.941 -5.683 -30.540 1.00 89.12 113 VAL A CA 1
ATOM 889 C C . VAL A 1 113 ? 26.437 -6.729 -29.553 1.00 89.12 113 VAL A C 1
ATOM 891 O O . VAL A 1 113 ? 25.720 -6.384 -28.617 1.00 89.12 113 VAL A O 1
ATOM 894 N N . ASP A 1 114 ? 26.816 -7.995 -29.723 1.00 90.56 114 ASP A N 1
ATOM 895 C CA . ASP A 1 114 ? 26.334 -9.060 -28.846 1.00 90.56 114 ASP A CA 1
ATOM 896 C C . ASP A 1 114 ? 26.851 -8.903 -27.420 1.00 90.56 114 ASP A C 1
ATOM 898 O O . ASP A 1 114 ? 26.050 -8.968 -26.487 1.00 90.56 114 ASP A O 1
ATOM 902 N N . GLY A 1 115 ? 28.137 -8.579 -27.249 1.00 91.69 115 GLY A N 1
ATOM 903 C CA . GLY A 1 115 ? 28.712 -8.312 -25.931 1.00 91.69 115 GLY A CA 1
ATOM 904 C C . GLY A 1 115 ? 28.013 -7.158 -25.204 1.00 91.69 115 GLY A C 1
ATOM 905 O O . GLY A 1 115 ? 27.665 -7.279 -24.025 1.00 91.69 115 GLY A O 1
ATOM 906 N N . LEU A 1 116 ? 27.734 -6.054 -25.909 1.00 92.38 116 LEU A N 1
ATOM 907 C CA . LEU A 1 116 ? 27.012 -4.914 -25.341 1.00 92.38 116 LEU A CA 1
ATOM 908 C C . LEU A 1 116 ? 25.568 -5.278 -24.973 1.00 92.38 116 LEU A C 1
ATOM 910 O O . LEU A 1 116 ? 25.101 -4.951 -23.879 1.00 92.38 116 LEU A O 1
ATOM 914 N N . LEU A 1 117 ? 24.848 -5.942 -25.879 1.00 93.75 117 LEU A N 1
ATOM 915 C CA . LEU A 1 117 ? 23.448 -6.315 -25.680 1.00 93.75 117 LEU A CA 1
ATOM 916 C C . LEU A 1 117 ? 23.275 -7.335 -24.547 1.00 93.75 117 LEU A C 1
ATOM 918 O O . LEU A 1 117 ? 22.321 -7.222 -23.772 1.00 93.75 117 LEU A O 1
ATOM 922 N N . ASP A 1 118 ? 24.204 -8.277 -24.399 1.00 94.56 118 ASP A N 1
ATOM 923 C CA . ASP A 1 118 ? 24.210 -9.226 -23.286 1.00 94.56 118 ASP A CA 1
ATOM 924 C C . ASP A 1 118 ? 24.467 -8.513 -21.955 1.00 94.56 118 ASP A C 1
ATOM 926 O O . ASP A 1 118 ? 23.731 -8.730 -20.985 1.00 94.56 118 ASP A O 1
ATOM 930 N N . GLY A 1 119 ? 25.422 -7.577 -21.919 1.00 94.69 119 GLY A N 1
ATOM 931 C CA . GLY A 1 119 ? 25.646 -6.714 -20.758 1.00 94.69 119 GLY A CA 1
ATOM 932 C C . GLY A 1 119 ? 24.404 -5.894 -20.390 1.00 94.69 119 GLY A C 1
ATOM 933 O O . GLY A 1 119 ? 24.009 -5.826 -19.223 1.00 94.69 119 GLY A O 1
ATOM 934 N N . LEU A 1 120 ? 23.718 -5.330 -21.388 1.00 92.38 120 LEU A N 1
ATOM 935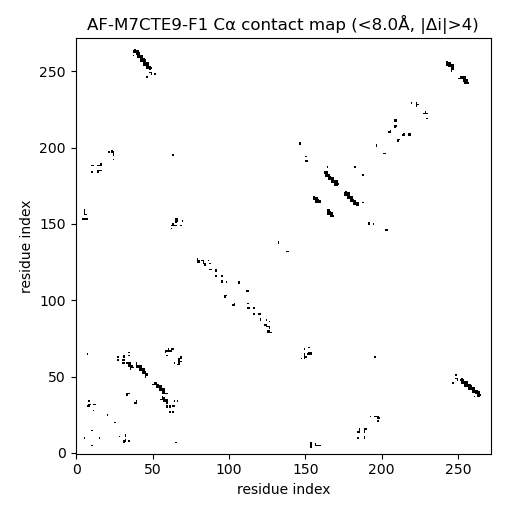 C CA . LEU A 1 120 ? 22.476 -4.581 -21.199 1.00 92.38 120 LEU A CA 1
ATOM 936 C C . LEU A 1 120 ? 21.322 -5.454 -20.684 1.00 92.38 120 LEU A C 1
ATOM 938 O O . LEU A 1 120 ? 20.522 -4.978 -19.872 1.00 92.38 120 LEU A O 1
ATOM 942 N N . MET A 1 121 ? 21.227 -6.716 -21.110 1.00 93.50 121 MET A N 1
ATOM 943 C CA . MET A 1 121 ? 20.195 -7.651 -20.642 1.00 93.50 121 MET A CA 1
ATOM 944 C C . MET A 1 121 ? 20.347 -8.031 -19.171 1.00 93.50 121 MET A C 1
ATOM 946 O O . MET A 1 121 ? 19.333 -8.266 -18.504 1.00 93.50 121 MET A O 1
ATOM 950 N N . GLN A 1 122 ? 21.581 -8.065 -18.661 1.00 93.38 122 GLN A N 1
ATOM 951 C CA . GLN A 1 122 ? 21.865 -8.371 -17.256 1.00 93.38 122 GLN A CA 1
ATOM 952 C C . GLN A 1 122 ? 21.429 -7.245 -16.307 1.00 93.38 122 GLN A C 1
ATOM 954 O O . GLN A 1 122 ? 21.125 -7.499 -15.141 1.00 93.38 122 GLN A O 1
ATOM 959 N N . GLN A 1 123 ? 21.337 -6.007 -16.796 1.00 91.69 123 GLN A N 1
ATOM 960 C CA . GLN A 1 123 ? 20.891 -4.876 -15.988 1.00 91.69 123 GLN A CA 1
ATOM 961 C C . GLN A 1 123 ? 19.371 -4.925 -15.738 1.00 91.69 123 GLN A C 1
ATOM 963 O O . GLN A 1 123 ? 18.560 -5.250 -16.615 1.00 91.69 123 GLN A O 1
ATOM 968 N N . GLU A 1 124 ? 18.940 -4.547 -14.532 1.00 89.62 124 GLU A N 1
ATOM 969 C CA . GLU A 1 124 ? 17.521 -4.323 -14.232 1.00 89.62 124 GLU A CA 1
ATOM 970 C C . GLU A 1 124 ? 17.091 -2.955 -14.774 1.00 89.62 124 GLU A C 1
ATOM 972 O O . GLU A 1 124 ? 17.417 -1.907 -14.219 1.00 89.62 124 GLU A O 1
ATOM 977 N N . TRP A 1 125 ? 16.335 -2.961 -15.873 1.00 92.19 125 TRP A N 1
ATOM 978 C CA . TRP A 1 125 ? 15.848 -1.727 -16.485 1.00 92.19 125 TRP A CA 1
ATOM 979 C C . TRP A 1 125 ? 14.668 -1.164 -15.686 1.00 92.19 125 TRP A C 1
ATOM 981 O O . TRP A 1 125 ? 13.733 -1.883 -15.320 1.00 92.19 125 TRP A O 1
ATOM 991 N N . VAL A 1 126 ? 14.660 0.149 -15.455 1.00 90.00 126 VAL A N 1
ATOM 992 C CA . VAL A 1 126 ? 13.520 0.858 -14.856 1.00 90.00 126 VAL A CA 1
ATOM 993 C C . VAL A 1 126 ? 12.863 1.713 -15.930 1.00 90.00 126 VAL A C 1
ATOM 995 O O . VAL A 1 126 ? 13.277 2.837 -16.193 1.00 90.00 126 VAL A O 1
ATOM 998 N N . VAL A 1 127 ? 11.818 1.175 -16.557 1.00 87.81 127 VAL A N 1
ATOM 999 C CA . VAL A 1 127 ? 11.015 1.908 -17.533 1.00 87.81 127 VAL A CA 1
ATOM 1000 C C . VAL A 1 127 ? 9.969 2.715 -16.786 1.00 87.81 127 VAL A C 1
ATOM 1002 O O . VAL A 1 127 ? 9.062 2.161 -16.166 1.00 87.81 127 VAL A O 1
ATOM 1005 N N . TYR A 1 128 ? 10.092 4.036 -16.855 1.00 79.88 128 TYR A N 1
ATOM 1006 C CA . TYR A 1 128 ? 9.103 4.952 -16.312 1.00 79.88 128 TYR A CA 1
ATOM 1007 C C . TYR A 1 128 ? 8.307 5.584 -17.449 1.00 79.88 128 TYR A C 1
ATOM 1009 O O . TYR A 1 128 ? 8.779 6.484 -18.136 1.00 79.88 128 TYR A O 1
ATOM 1017 N N . THR A 1 129 ? 7.075 5.115 -17.629 1.00 72.69 129 THR A N 1
ATOM 1018 C CA . THR A 1 129 ? 6.111 5.737 -18.541 1.00 72.69 129 THR A CA 1
ATOM 1019 C C . THR A 1 129 ? 5.080 6.489 -17.713 1.00 72.69 129 THR A C 1
ATOM 1021 O O . THR A 1 129 ? 4.370 5.912 -16.883 1.00 72.69 129 THR A O 1
ATOM 1024 N N . ARG A 1 130 ? 5.013 7.809 -17.893 1.00 66.44 130 ARG A N 1
ATOM 1025 C CA . ARG A 1 130 ? 3.975 8.645 -17.287 1.00 66.44 130 ARG A CA 1
ATOM 1026 C C . ARG A 1 130 ? 3.025 9.074 -18.391 1.00 66.44 130 ARG A C 1
ATOM 1028 O O . ARG A 1 130 ? 3.479 9.560 -19.419 1.00 66.44 130 ARG A O 1
ATOM 1035 N N . HIS A 1 131 ? 1.722 8.929 -18.169 1.00 62.34 131 HIS A N 1
ATOM 1036 C CA . HIS A 1 131 ? 0.760 9.653 -18.992 1.00 62.34 131 HIS A CA 1
ATOM 1037 C C . HIS A 1 131 ? 1.069 11.147 -18.876 1.00 62.34 131 HIS A C 1
ATOM 1039 O O . HIS A 1 131 ? 1.326 11.641 -17.770 1.00 62.34 131 HIS A O 1
ATOM 1045 N N . CYS A 1 132 ? 1.059 11.855 -20.002 1.00 63.84 132 CYS A N 1
ATOM 1046 C CA . CYS A 1 132 ? 1.031 13.309 -19.982 1.00 63.84 132 CYS A CA 1
ATOM 1047 C C . CYS A 1 132 ? -0.155 13.742 -19.103 1.00 63.84 132 CYS A C 1
ATOM 1049 O O . CYS A 1 132 ? -1.227 13.145 -19.167 1.00 63.84 132 CYS A O 1
ATOM 1051 N N . LEU A 1 133 ? 0.036 14.735 -18.230 1.00 63.34 133 LEU A N 1
ATOM 1052 C CA . LEU A 1 133 ? -1.011 15.232 -17.325 1.00 63.34 133 LEU A CA 1
ATOM 1053 C C . LEU A 1 133 ? -2.007 16.128 -18.082 1.00 63.34 133 LEU A C 1
ATOM 1055 O O . LEU A 1 133 ? -2.238 17.266 -17.697 1.00 63.34 133 LEU A O 1
ATOM 1059 N N . ASN A 1 134 ? -2.556 15.639 -19.189 1.00 67.06 134 ASN A N 1
ATOM 1060 C CA . ASN A 1 134 ? -3.482 16.374 -20.050 1.00 67.06 134 ASN A CA 1
ATOM 1061 C C . ASN A 1 134 ? -4.952 15.980 -19.827 1.00 67.06 134 ASN A C 1
ATOM 1063 O O . ASN A 1 134 ? -5.838 16.568 -20.436 1.00 67.06 134 ASN A O 1
ATOM 1067 N N . GLN A 1 135 ? -5.227 15.013 -18.944 1.00 76.81 135 GLN A N 1
ATOM 1068 C CA . GLN A 1 135 ? -6.580 14.550 -18.633 1.00 76.81 135 GLN A CA 1
ATOM 1069 C C . GLN A 1 135 ? -6.949 14.860 -17.178 1.00 76.81 135 GLN A C 1
ATOM 1071 O O . GLN A 1 135 ? -6.193 14.533 -16.256 1.00 76.81 135 GLN A O 1
ATOM 1076 N N . ALA A 1 136 ? -8.131 15.450 -16.973 1.00 80.12 136 ALA A N 1
ATOM 1077 C CA . ALA A 1 136 ? -8.637 15.857 -15.660 1.00 80.12 136 ALA A CA 1
ATOM 1078 C C . ALA A 1 136 ? -8.633 14.705 -14.640 1.00 80.12 136 ALA A C 1
ATOM 1080 O O . ALA A 1 136 ? -8.162 14.882 -13.515 1.00 80.12 136 ALA A O 1
ATOM 1081 N N . ASP A 1 137 ? -9.044 13.504 -15.052 1.00 78.19 137 ASP A N 1
ATOM 1082 C CA . ASP A 1 137 ? -9.079 12.317 -14.188 1.00 78.19 137 ASP A CA 1
ATOM 1083 C C . ASP A 1 137 ? -7.697 11.965 -13.623 1.00 78.19 137 ASP A C 1
ATOM 1085 O O . ASP A 1 137 ? -7.558 11.644 -12.442 1.00 78.19 137 ASP A O 1
ATOM 1089 N N . THR A 1 138 ? -6.640 12.120 -14.427 1.00 75.44 138 THR A N 1
ATOM 1090 C CA . THR A 1 138 ? -5.262 11.836 -13.996 1.00 75.44 138 THR A CA 1
ATOM 1091 C C . THR A 1 138 ? -4.792 12.833 -12.931 1.00 75.44 138 THR A C 1
ATOM 1093 O O . THR A 1 138 ? -4.089 12.459 -11.984 1.00 75.44 138 THR A O 1
ATOM 1096 N N . VAL A 1 139 ? -5.192 14.103 -13.055 1.00 79.94 139 VAL A N 1
ATOM 1097 C CA . VAL A 1 139 ? -4.895 15.152 -12.068 1.00 79.94 139 VAL A CA 1
ATOM 1098 C C . VAL A 1 139 ? -5.663 14.898 -10.772 1.00 79.94 139 VAL A C 1
ATOM 1100 O O . VAL A 1 139 ? -5.076 14.963 -9.688 1.00 79.94 139 VAL A O 1
ATOM 1103 N N . VAL A 1 140 ? -6.945 14.539 -10.867 1.00 81.12 140 VAL A N 1
ATOM 1104 C CA . VAL A 1 140 ? -7.773 14.189 -9.706 1.00 81.12 140 VAL A CA 1
ATOM 1105 C C . VAL A 1 140 ? -7.195 12.976 -8.975 1.00 81.12 140 VAL A C 1
ATOM 1107 O O . VAL A 1 140 ? -6.998 13.046 -7.763 1.00 81.12 140 VAL A O 1
ATOM 1110 N N . ASP A 1 141 ? -6.818 11.909 -9.682 1.00 74.75 141 ASP A N 1
ATOM 1111 C CA . ASP A 1 141 ? -6.177 10.723 -9.097 1.00 74.75 141 ASP A CA 1
ATOM 1112 C C . ASP A 1 141 ? -4.828 11.040 -8.441 1.00 74.75 141 ASP A C 1
ATOM 1114 O O . ASP A 1 141 ? -4.434 10.450 -7.425 1.00 74.75 141 ASP A O 1
ATOM 1118 N N . TYR A 1 142 ? -4.067 11.967 -9.020 1.00 77.12 142 TYR A N 1
ATOM 1119 C CA . TYR A 1 142 ? -2.840 12.462 -8.413 1.00 77.12 142 TYR A CA 1
ATOM 1120 C C . TYR A 1 142 ? -3.124 13.189 -7.096 1.00 77.12 142 TYR A C 1
ATOM 1122 O O . TYR A 1 142 ? -2.576 12.789 -6.068 1.00 77.12 142 TYR A O 1
ATOM 1130 N N . LEU A 1 143 ? -4.019 14.178 -7.091 1.00 79.62 143 LEU A N 1
ATOM 1131 C CA . LEU A 1 143 ? -4.366 14.955 -5.897 1.00 79.62 143 LEU A CA 1
ATOM 1132 C C . LEU A 1 143 ? -5.019 14.091 -4.810 1.00 79.62 143 LEU A C 1
ATOM 1134 O O . LEU A 1 143 ? -4.655 14.187 -3.634 1.00 79.62 143 LEU A O 1
ATOM 1138 N N . ALA A 1 144 ? -5.916 13.182 -5.192 1.00 77.69 144 ALA A N 1
ATOM 1139 C CA . ALA A 1 144 ? -6.577 12.259 -4.278 1.00 77.69 144 ALA A CA 1
ATOM 1140 C C . ALA A 1 144 ? -5.564 11.403 -3.501 1.00 77.69 144 ALA A C 1
ATOM 1142 O O . ALA A 1 144 ? -5.736 11.157 -2.308 1.00 77.69 144 ALA A O 1
ATOM 1143 N N . ARG A 1 145 ? -4.443 10.999 -4.111 1.00 74.44 145 ARG A N 1
ATOM 1144 C CA . ARG A 1 145 ? -3.397 10.248 -3.395 1.00 74.44 145 ARG A CA 1
ATOM 1145 C C . ARG A 1 145 ? -2.770 11.041 -2.247 1.00 74.44 145 ARG A C 1
ATOM 1147 O O . ARG A 1 145 ? -2.446 10.436 -1.223 1.00 74.44 145 ARG A O 1
ATOM 1154 N N . TYR A 1 146 ? -2.640 12.363 -2.366 1.00 73.75 146 TYR A N 1
ATOM 1155 C CA . TYR A 1 146 ? -2.140 13.210 -1.274 1.00 73.75 146 TYR A CA 1
ATOM 1156 C C . TYR A 1 146 ? -3.151 13.304 -0.141 1.00 73.75 146 TYR A C 1
ATOM 1158 O O . TYR A 1 146 ? -2.789 13.153 1.026 1.00 73.75 146 TYR A O 1
ATOM 1166 N N . THR A 1 147 ? -4.429 13.464 -0.478 1.00 74.31 147 THR A N 1
ATOM 1167 C CA . THR A 1 147 ? -5.494 13.562 0.522 1.00 74.31 147 THR A CA 1
ATOM 1168 C C . THR A 1 147 ? -5.836 12.214 1.155 1.00 74.31 147 THR A C 1
ATOM 1170 O O . THR A 1 147 ? -6.442 12.188 2.227 1.00 74.31 147 THR A O 1
ATOM 1173 N N . HIS A 1 148 ? -5.437 11.090 0.540 1.00 74.69 148 HIS A N 1
ATOM 1174 C CA . HIS A 1 148 ? -5.651 9.720 1.018 1.00 74.69 148 HIS A CA 1
ATOM 1175 C C . HIS A 1 148 ? -4.426 9.052 1.660 1.00 74.69 148 HIS A C 1
ATOM 1177 O O . HIS A 1 148 ? -4.567 7.961 2.213 1.00 74.69 148 HIS A O 1
ATOM 1183 N N . ARG A 1 149 ? -3.266 9.718 1.695 1.00 78.75 149 ARG A N 1
ATOM 1184 C CA . ARG A 1 149 ? -2.015 9.139 2.202 1.00 78.75 149 ARG A CA 1
ATOM 1185 C C . ARG A 1 149 ? -2.118 8.686 3.668 1.00 78.75 149 ARG A C 1
ATOM 1187 O O . ARG A 1 149 ? -2.787 9.315 4.495 1.00 78.75 149 ARG A O 1
ATOM 1194 N N . ILE A 1 150 ? -1.458 7.567 3.958 1.00 86.88 150 ILE A N 1
ATOM 1195 C CA . ILE A 1 150 ? -1.241 7.026 5.308 1.00 86.88 150 ILE A CA 1
ATOM 1196 C C . ILE A 1 150 ? -0.070 7.739 5.992 1.00 86.88 150 ILE A C 1
ATOM 1198 O O . ILE A 1 150 ? 0.809 8.260 5.305 1.00 86.88 150 ILE A O 1
ATOM 1202 N N . ALA A 1 151 ? -0.034 7.701 7.327 1.00 90.81 151 ALA A N 1
ATOM 1203 C CA . ALA A 1 151 ? 1.051 8.269 8.132 1.00 90.81 151 ALA A CA 1
ATOM 1204 C C . ALA A 1 151 ? 2.425 7.700 7.740 1.00 90.81 151 ALA A C 1
ATOM 1206 O O . ALA A 1 151 ? 3.360 8.428 7.409 1.00 90.81 151 ALA A O 1
ATOM 1207 N N . ILE A 1 152 ? 2.525 6.370 7.704 1.00 92.44 152 ILE A N 1
ATOM 1208 C CA . ILE A 1 152 ? 3.745 5.650 7.351 1.00 92.44 152 ILE A CA 1
ATOM 1209 C C . ILE A 1 152 ? 3.395 4.320 6.679 1.00 92.44 152 ILE A C 1
ATOM 1211 O O . ILE A 1 152 ? 2.419 3.664 7.034 1.00 92.44 152 ILE A O 1
ATOM 1215 N N . SER A 1 153 ? 4.163 3.935 5.660 1.00 90.75 153 SER A N 1
ATOM 1216 C CA . SER A 1 153 ? 4.025 2.644 4.978 1.00 90.75 153 SER A CA 1
ATOM 1217 C C . SER A 1 153 ? 4.870 1.570 5.656 1.00 90.75 153 SER A C 1
ATOM 1219 O O . SER A 1 153 ? 5.999 1.868 6.033 1.00 90.75 153 SER A O 1
ATOM 1221 N N . ASN A 1 154 ? 4.408 0.313 5.672 1.00 91.81 154 ASN A N 1
ATOM 1222 C CA . ASN A 1 154 ? 5.185 -0.804 6.236 1.00 91.81 154 ASN A CA 1
ATOM 1223 C C . ASN A 1 154 ? 6.593 -0.921 5.631 1.00 91.81 154 ASN A C 1
ATOM 1225 O O . ASN A 1 154 ? 7.540 -1.133 6.364 1.00 91.81 154 ASN A O 1
ATOM 1229 N N . GLY A 1 155 ? 6.767 -0.678 4.325 1.00 89.38 155 GLY A N 1
ATOM 1230 C CA . GLY A 1 155 ? 8.092 -0.729 3.685 1.00 89.38 155 GLY A CA 1
ATOM 1231 C C . GLY A 1 155 ? 9.089 0.353 4.135 1.00 89.38 155 GLY A C 1
ATOM 1232 O O . GLY A 1 155 ? 10.210 0.375 3.641 1.00 89.38 155 GLY A O 1
ATOM 1233 N N . ARG A 1 156 ? 8.688 1.281 5.016 1.00 92.56 156 ARG A N 1
ATOM 1234 C CA . ARG A 1 156 ? 9.603 2.236 5.666 1.00 92.56 156 ARG A CA 1
ATOM 1235 C C . ARG A 1 156 ? 10.069 1.754 7.036 1.00 92.56 156 ARG A C 1
ATOM 1237 O O . ARG A 1 156 ? 11.020 2.330 7.540 1.00 92.56 156 ARG A O 1
ATOM 1244 N N . LEU A 1 157 ? 9.412 0.761 7.628 1.00 94.94 157 LEU A N 1
ATOM 1245 C CA . LEU A 1 157 ? 9.816 0.155 8.894 1.00 94.94 157 LEU A CA 1
ATOM 1246 C C . LEU A 1 157 ? 10.972 -0.807 8.609 1.00 94.94 157 LEU A C 1
ATOM 1248 O O . LEU A 1 157 ? 10.884 -1.579 7.655 1.00 94.94 157 LEU A O 1
ATOM 1252 N N . LEU A 1 158 ? 12.060 -0.709 9.373 1.00 94.31 158 LEU A N 1
ATOM 1253 C CA . LEU A 1 158 ? 13.295 -1.448 9.101 1.00 94.31 158 LEU A CA 1
ATOM 1254 C C . LEU A 1 158 ? 13.505 -2.569 10.123 1.00 94.31 158 LEU A C 1
ATOM 1256 O O . LEU A 1 158 ? 13.514 -3.735 9.738 1.00 94.31 158 LEU A O 1
ATOM 1260 N N . SER A 1 159 ? 13.620 -2.229 11.407 1.00 93.81 159 SER A N 1
ATOM 1261 C CA . SER A 1 159 ? 13.824 -3.189 12.496 1.00 93.81 159 SER A CA 1
ATOM 1262 C C . SER A 1 159 ? 13.107 -2.763 13.778 1.00 93.81 159 SER A C 1
ATOM 1264 O O . SER A 1 159 ? 12.687 -1.612 13.934 1.00 93.81 159 SER A O 1
ATOM 1266 N N . MET A 1 160 ? 12.934 -3.728 14.679 1.00 93.50 160 MET A N 1
ATOM 1267 C CA . MET A 1 160 ? 12.463 -3.519 16.043 1.00 93.50 160 MET A CA 1
ATOM 1268 C C . MET A 1 160 ? 13.419 -4.262 16.976 1.00 93.50 160 MET A C 1
ATOM 1270 O O . MET A 1 160 ? 13.549 -5.478 16.863 1.00 93.50 160 MET A O 1
ATOM 1274 N N . GLU A 1 161 ? 14.087 -3.528 17.858 1.00 92.94 161 GLU A N 1
ATOM 1275 C CA . GLU A 1 161 ? 15.086 -4.039 18.800 1.00 92.94 161 GLU A CA 1
ATOM 1276 C C . GLU A 1 161 ? 14.663 -3.635 20.209 1.00 92.94 161 GLU A C 1
ATOM 1278 O O . GLU A 1 161 ? 14.539 -2.445 20.507 1.00 92.94 161 GLU A O 1
ATOM 1283 N N . GLY A 1 162 ? 14.369 -4.621 21.062 1.00 90.81 162 GLY A N 1
ATOM 1284 C CA . GLY A 1 162 ? 13.711 -4.356 22.341 1.00 90.81 162 GLY A CA 1
ATOM 1285 C C . GLY A 1 162 ? 12.403 -3.600 22.112 1.00 90.81 162 GLY A C 1
ATOM 1286 O O . GLY A 1 162 ? 11.550 -4.073 21.352 1.00 90.81 162 GLY A O 1
ATOM 1287 N N . ASP A 1 163 ? 12.283 -2.428 22.733 1.00 94.00 163 ASP A N 1
ATOM 1288 C CA . ASP A 1 163 ? 11.132 -1.531 22.604 1.00 94.00 163 ASP A CA 1
ATOM 1289 C C . ASP A 1 163 ? 11.324 -0.414 21.572 1.00 94.00 163 ASP A C 1
ATOM 1291 O O . ASP A 1 163 ? 10.439 0.416 21.377 1.00 94.00 163 ASP A O 1
ATOM 1295 N N . ARG A 1 164 ? 12.444 -0.412 20.843 1.00 96.50 164 ARG A N 1
ATOM 1296 C CA . ARG A 1 164 ? 12.775 0.632 19.872 1.00 96.50 164 ARG A CA 1
ATOM 1297 C C . ARG A 1 164 ? 12.469 0.186 18.455 1.00 96.50 164 ARG A C 1
ATOM 1299 O O . ARG A 1 164 ? 12.699 -0.957 18.066 1.00 96.50 164 ARG A O 1
ATOM 1306 N N . ILE A 1 165 ? 11.976 1.120 17.654 1.00 96.75 165 ILE A N 1
ATOM 1307 C CA . ILE A 1 165 ? 11.590 0.916 16.261 1.00 96.75 165 ILE A CA 1
ATOM 1308 C C . ILE A 1 165 ? 12.434 1.827 15.386 1.00 96.75 165 ILE A C 1
ATOM 1310 O O . ILE A 1 165 ? 12.479 3.043 15.600 1.00 96.75 165 ILE A O 1
ATOM 1314 N N . SER A 1 166 ? 13.041 1.250 14.353 1.00 96.44 166 SER A N 1
ATOM 1315 C CA . SER A 1 166 ? 13.743 2.001 13.323 1.00 96.44 166 SER A CA 1
ATOM 1316 C C . SER A 1 166 ? 12.910 2.114 12.050 1.00 96.44 166 SER A C 1
ATOM 1318 O O . SER A 1 166 ? 12.254 1.170 11.590 1.00 96.44 166 SER A O 1
ATOM 1320 N N . PHE A 1 167 ? 12.921 3.297 11.443 1.00 96.12 167 PHE A N 1
ATOM 1321 C CA . PHE A 1 167 ? 12.261 3.522 10.164 1.00 96.12 167 PHE A CA 1
ATOM 1322 C C . PHE A 1 167 ? 12.997 4.543 9.305 1.00 96.12 167 PHE A C 1
ATOM 1324 O O . PHE A 1 167 ? 13.650 5.469 9.787 1.00 96.12 167 PHE A O 1
ATOM 1331 N N . ARG A 1 168 ? 12.852 4.389 7.990 1.00 96.19 168 ARG A N 1
ATOM 1332 C CA . ARG A 1 168 ? 13.440 5.279 6.995 1.00 96.19 168 ARG A CA 1
ATOM 1333 C C . ARG A 1 168 ? 12.555 6.492 6.758 1.00 96.19 168 ARG A C 1
ATOM 1335 O O . ARG A 1 168 ? 11.374 6.356 6.406 1.00 96.19 168 ARG A O 1
ATOM 1342 N N . TYR A 1 169 ? 13.136 7.683 6.820 1.00 94.00 169 TYR A N 1
ATOM 1343 C CA . TYR A 1 169 ? 12.481 8.922 6.441 1.00 94.00 169 TYR A CA 1
ATOM 1344 C C . TYR A 1 169 ? 13.231 9.729 5.384 1.00 94.00 169 TYR A C 1
ATOM 1346 O O . TYR A 1 169 ? 14.406 9.505 5.133 1.00 94.00 169 TYR A O 1
ATOM 1354 N N . LYS A 1 170 ? 12.492 10.604 4.691 1.00 93.31 170 LYS A N 1
ATOM 1355 C CA . LYS A 1 170 ? 13.061 11.552 3.735 1.00 93.31 170 LYS A CA 1
ATOM 1356 C C . LYS A 1 170 ? 13.222 12.870 4.473 1.00 93.31 170 LYS A C 1
ATOM 1358 O O . LYS A 1 170 ? 12.215 13.424 4.916 1.00 93.31 170 LYS A O 1
ATOM 1363 N N . ASP A 1 171 ? 14.454 13.321 4.625 1.00 93.75 171 ASP A N 1
ATOM 1364 C CA . ASP A 1 171 ? 14.766 14.572 5.296 1.00 93.75 171 ASP A CA 1
ATOM 1365 C C . ASP A 1 171 ? 14.739 15.714 4.283 1.00 93.75 171 ASP A C 1
ATOM 1367 O O . ASP A 1 171 ? 15.651 15.879 3.479 1.00 93.75 171 ASP A O 1
ATOM 1371 N N . TYR A 1 172 ? 13.656 16.486 4.286 1.00 90.69 172 TYR A N 1
ATOM 1372 C CA . TYR A 1 172 ? 13.504 17.616 3.371 1.00 90.69 172 TYR A CA 1
ATOM 1373 C C . TYR A 1 172 ? 14.420 18.796 3.715 1.00 90.69 172 TYR A C 1
ATOM 1375 O O . TYR A 1 172 ? 14.649 19.623 2.841 1.00 90.69 172 TYR A O 1
ATOM 1383 N N . ARG A 1 173 ? 14.954 18.865 4.943 1.00 93.44 173 ARG A N 1
ATOM 1384 C CA . ARG A 1 173 ? 15.921 19.900 5.341 1.00 93.44 173 ARG A CA 1
ATOM 1385 C C . ARG A 1 173 ? 17.325 19.591 4.823 1.00 93.44 173 ARG A C 1
ATOM 1387 O O . ARG A 1 173 ? 18.111 20.504 4.632 1.00 93.44 173 ARG A O 1
ATOM 1394 N N . ASP A 1 174 ? 17.602 18.319 4.546 1.00 93.69 174 ASP A N 1
ATOM 1395 C CA . ASP A 1 174 ? 18.871 17.826 4.004 1.00 93.69 174 ASP A CA 1
ATOM 1396 C C . ASP A 1 174 ? 18.678 17.283 2.579 1.00 93.69 174 ASP A C 1
ATOM 1398 O O . ASP A 1 174 ? 18.826 16.090 2.305 1.00 93.69 174 ASP A O 1
ATOM 1402 N N . HIS A 1 175 ? 18.225 18.158 1.674 1.00 93.19 175 HIS A N 1
ATOM 1403 C CA . HIS A 1 175 ? 18.068 17.892 0.234 1.00 93.19 175 HIS A CA 1
ATOM 1404 C C . HIS A 1 175 ? 17.256 16.635 -0.126 1.00 93.19 175 HIS A C 1
ATOM 1406 O O . HIS A 1 175 ? 17.401 16.050 -1.200 1.00 93.19 175 HIS A O 1
ATOM 1412 N N . GLY A 1 176 ? 16.364 16.192 0.759 1.00 91.38 176 GLY A N 1
ATOM 1413 C CA . GLY A 1 176 ? 15.581 14.987 0.538 1.00 91.38 176 GLY A CA 1
ATOM 1414 C C . GLY A 1 176 ? 16.377 13.688 0.679 1.00 91.38 176 GLY A C 1
ATOM 1415 O O . GLY A 1 176 ? 15.940 12.671 0.130 1.00 91.38 176 GLY A O 1
ATOM 1416 N N . ARG A 1 177 ? 17.506 13.692 1.395 1.00 93.94 177 ARG A N 1
ATOM 1417 C CA . ARG A 1 177 ? 18.260 12.474 1.706 1.00 93.94 177 ARG A CA 1
ATOM 1418 C C . ARG A 1 177 ? 17.406 11.489 2.500 1.00 93.94 177 ARG A C 1
ATOM 1420 O O . ARG A 1 177 ? 16.546 11.861 3.303 1.00 93.94 177 ARG A O 1
ATOM 1427 N N . LEU A 1 178 ? 17.626 10.202 2.244 1.00 94.62 178 LEU A N 1
ATOM 1428 C CA . LEU A 1 178 ? 16.986 9.130 2.995 1.00 94.62 178 LEU A CA 1
ATOM 1429 C C . LEU A 1 178 ? 17.811 8.845 4.251 1.00 94.62 178 LEU A C 1
ATOM 1431 O O . LEU A 1 178 ? 18.963 8.441 4.147 1.00 94.62 178 LEU A O 1
ATOM 1435 N N . LYS A 1 179 ? 17.207 9.039 5.422 1.00 95.75 179 LYS A N 1
ATOM 1436 C CA . LYS A 1 179 ? 17.815 8.810 6.738 1.00 95.75 179 LYS A CA 1
ATOM 1437 C C . LYS A 1 179 ? 17.033 7.761 7.518 1.00 95.75 179 LYS A C 1
ATOM 1439 O O . LYS A 1 179 ? 15.871 7.490 7.210 1.00 95.75 179 LYS A O 1
ATOM 1444 N N . THR A 1 180 ? 17.655 7.193 8.543 1.00 96.75 180 THR A N 1
ATOM 1445 C CA . THR A 1 180 ? 17.008 6.276 9.487 1.00 96.75 180 THR A CA 1
ATOM 1446 C C . THR A 1 180 ? 16.820 6.978 10.825 1.00 96.75 180 THR A C 1
ATOM 1448 O O . THR A 1 180 ? 17.719 7.672 11.289 1.00 96.75 180 THR A O 1
ATOM 1451 N N . GLN A 1 181 ? 15.646 6.815 11.430 1.00 95.38 181 GLN A N 1
ATOM 1452 C CA . GLN A 1 181 ? 15.323 7.321 12.762 1.00 95.38 181 GLN A CA 1
ATOM 1453 C C . GLN A 1 181 ? 14.958 6.151 13.667 1.00 95.38 181 GLN A C 1
ATOM 1455 O O . GLN A 1 181 ? 14.212 5.267 13.246 1.00 95.38 181 GLN A O 1
ATOM 1460 N N . TRP A 1 182 ? 15.426 6.211 14.911 1.00 97.12 182 TRP A N 1
ATOM 1461 C CA . TRP A 1 182 ? 14.972 5.362 16.007 1.00 97.12 182 TRP A CA 1
ATOM 1462 C C . TRP A 1 182 ? 13.977 6.115 16.888 1.00 97.12 182 TRP A C 1
ATOM 1464 O O . TRP A 1 182 ? 14.180 7.302 17.158 1.00 97.12 182 TRP A O 1
ATOM 1474 N N . LEU A 1 183 ? 12.924 5.428 17.332 1.00 96.94 183 LEU A N 1
ATOM 1475 C CA . LEU A 1 183 ? 11.961 5.901 18.330 1.00 96.94 183 LEU A CA 1
ATOM 1476 C C . LEU A 1 183 ? 11.571 4.763 19.272 1.00 96.94 183 LEU A C 1
ATOM 1478 O O . LEU A 1 183 ? 11.542 3.609 18.851 1.00 96.94 183 LEU A O 1
ATOM 1482 N N . GLU A 1 184 ? 11.197 5.104 20.502 1.00 97.00 184 GLU A N 1
ATOM 1483 C CA . GLU A 1 184 ? 10.489 4.175 21.387 1.00 97.00 184 GLU A CA 1
ATOM 1484 C C . GLU A 1 184 ? 9.151 3.755 20.770 1.00 97.00 184 GLU A C 1
ATOM 1486 O O . GLU A 1 184 ? 8.482 4.543 20.089 1.00 97.00 184 GLU A O 1
ATOM 1491 N N . GLY A 1 185 ? 8.743 2.512 21.014 1.00 95.62 185 GLY A N 1
ATOM 1492 C CA . GLY A 1 185 ? 7.551 1.913 20.426 1.00 95.62 185 GLY A CA 1
ATOM 1493 C C . GLY A 1 185 ? 6.276 2.658 20.797 1.00 95.62 185 GLY A C 1
ATOM 1494 O O . GLY A 1 185 ? 5.455 2.965 19.928 1.00 95.62 185 GLY A O 1
ATOM 1495 N N . GLN A 1 186 ? 6.160 3.048 22.065 1.00 94.94 186 GLN A N 1
ATOM 1496 C CA . GLN A 1 186 ? 5.051 3.862 22.560 1.00 94.94 186 GLN A CA 1
ATOM 1497 C C . GLN A 1 186 ? 5.017 5.243 21.888 1.00 94.94 186 GLN A C 1
ATOM 1499 O O . GLN A 1 186 ? 3.961 5.690 21.441 1.00 94.94 186 GLN A O 1
ATOM 1504 N N . GLU A 1 187 ? 6.171 5.898 21.721 1.00 95.62 187 GLU A N 1
ATOM 1505 C CA . GLU A 1 187 ? 6.253 7.204 21.054 1.00 95.62 187 GLU A CA 1
ATOM 1506 C C . GLU A 1 187 ? 5.914 7.100 19.562 1.00 95.62 187 GLU A C 1
ATOM 1508 O O . GLU A 1 187 ? 5.232 7.966 19.003 1.00 95.62 187 GLU A O 1
ATOM 1513 N N . PHE A 1 188 ? 6.331 6.016 18.904 1.00 96.44 188 PHE A N 1
ATOM 1514 C CA . PHE A 1 188 ? 5.915 5.724 17.538 1.00 96.44 188 PHE A CA 1
ATOM 1515 C C . PHE A 1 188 ? 4.391 5.596 17.444 1.00 96.44 188 PHE A C 1
ATOM 1517 O O . PHE A 1 188 ? 3.783 6.224 16.571 1.00 96.44 188 PHE A O 1
ATOM 1524 N N . VAL A 1 189 ? 3.763 4.817 18.335 1.00 95.62 189 VAL A N 1
ATOM 1525 C CA . VAL A 1 189 ? 2.305 4.640 18.355 1.00 95.62 189 VAL A CA 1
ATOM 1526 C C . VAL A 1 189 ? 1.611 5.967 18.634 1.00 95.62 189 VAL A C 1
ATOM 1528 O O . VAL A 1 189 ? 0.735 6.354 17.862 1.00 95.62 189 VAL A O 1
ATOM 1531 N N . ARG A 1 190 ? 2.045 6.729 19.642 1.00 94.44 190 ARG A N 1
ATOM 1532 C CA . ARG A 1 190 ? 1.496 8.056 19.950 1.00 94.44 190 ARG A CA 1
ATOM 1533 C C . ARG A 1 190 ? 1.533 8.975 18.726 1.00 94.44 190 ARG A C 1
ATOM 1535 O O . ARG A 1 190 ? 0.509 9.553 18.356 1.00 94.44 190 ARG A O 1
ATOM 1542 N N . ARG A 1 191 ? 2.676 9.055 18.028 1.00 95.06 191 ARG A N 1
ATOM 1543 C CA . ARG A 1 191 ? 2.813 9.838 16.785 1.00 95.06 191 ARG A CA 1
ATOM 1544 C C . ARG A 1 191 ? 1.937 9.315 15.658 1.00 95.06 191 ARG A C 1
ATOM 1546 O O . ARG A 1 191 ? 1.320 10.108 14.950 1.00 95.06 191 ARG A O 1
ATOM 1553 N N . PHE A 1 192 ? 1.844 7.999 15.496 1.00 95.06 192 PHE A N 1
ATOM 1554 C CA . PHE A 1 192 ? 0.968 7.389 14.505 1.00 95.06 192 PHE A CA 1
ATOM 1555 C C . PHE A 1 192 ? -0.503 7.757 14.754 1.00 95.06 192 PHE A C 1
ATOM 1557 O O . PHE A 1 192 ? -1.207 8.152 13.820 1.00 95.06 192 PHE A O 1
ATOM 1564 N N . LEU A 1 193 ? -0.954 7.700 16.009 1.00 93.38 193 LEU A N 1
ATOM 1565 C CA . LEU A 1 193 ? -2.323 8.021 16.412 1.00 93.38 193 LEU A CA 1
ATOM 1566 C C . LEU A 1 193 ? -2.681 9.500 16.209 1.00 93.38 193 LEU A C 1
ATOM 1568 O O . LEU A 1 193 ? -3.849 9.798 15.961 1.00 93.38 193 LEU A O 1
ATOM 1572 N N . MET A 1 194 ? -1.710 10.423 16.206 1.00 91.69 194 MET A N 1
ATOM 1573 C CA . MET A 1 194 ? -1.959 11.832 15.849 1.00 91.69 194 MET A CA 1
ATOM 1574 C C . MET A 1 194 ? -2.478 12.003 14.412 1.00 91.69 194 MET A C 1
ATOM 1576 O O . MET A 1 194 ? -3.178 12.970 14.117 1.00 91.69 194 MET A O 1
ATOM 1580 N N . HIS A 1 195 ? -2.199 11.052 13.515 1.00 91.56 195 HIS A N 1
ATOM 1581 C CA . HIS A 1 195 ? -2.743 11.063 12.154 1.00 91.56 195 HIS A CA 1
ATOM 1582 C C . HIS A 1 195 ? -4.188 10.551 12.065 1.00 91.56 195 HIS A C 1
ATOM 1584 O O . HIS A 1 195 ? -4.807 10.660 11.002 1.00 91.56 195 HIS A O 1
ATOM 1590 N N . ILE A 1 196 ? -4.724 9.999 13.157 1.00 91.62 196 ILE A N 1
ATOM 1591 C CA . ILE A 1 196 ? -6.128 9.620 13.292 1.00 91.62 196 ILE A CA 1
ATOM 1592 C C . ILE A 1 196 ? -6.826 10.757 14.035 1.00 91.62 196 ILE A C 1
ATOM 1594 O O . ILE A 1 196 ? -6.726 10.905 15.258 1.00 91.62 196 ILE A O 1
ATOM 1598 N N . LEU A 1 197 ? -7.511 11.591 13.255 1.00 88.62 197 LEU A N 1
ATOM 1599 C CA . LEU A 1 197 ? -8.252 12.731 13.777 1.00 88.62 197 LEU A CA 1
ATOM 1600 C C . LEU A 1 197 ? -9.377 12.255 14.715 1.00 88.62 197 LEU A C 1
ATOM 1602 O O . LEU A 1 197 ? -10.053 11.278 14.376 1.00 88.62 197 LEU A O 1
ATOM 1606 N N . PRO A 1 198 ? -9.612 12.939 15.850 1.00 86.06 198 PRO A N 1
ATOM 1607 C CA . PRO A 1 198 ? -10.732 12.627 16.730 1.00 86.06 198 PRO A CA 1
ATOM 1608 C C . PRO A 1 198 ? -12.076 12.703 16.001 1.00 86.06 198 PRO A C 1
ATOM 1610 O O . PRO A 1 198 ? -12.224 13.373 14.970 1.00 86.06 198 PRO A O 1
ATOM 1613 N N . LYS A 1 199 ? -13.093 12.041 16.561 1.00 84.31 199 LYS A N 1
ATOM 1614 C CA . LYS A 1 199 ? -14.460 12.102 16.029 1.00 84.31 199 LYS A CA 1
ATOM 1615 C C . LYS A 1 199 ? -14.911 13.565 15.885 1.00 84.31 199 LYS A C 1
ATOM 1617 O O . LYS A 1 199 ? -14.759 14.359 16.802 1.00 84.31 199 LYS A O 1
ATOM 1622 N N . GLY A 1 200 ? -15.475 13.906 14.725 1.00 83.12 200 GLY A N 1
ATOM 1623 C CA . GLY A 1 200 ? -15.944 15.262 14.404 1.00 83.12 200 GLY A CA 1
ATOM 1624 C C . GLY A 1 200 ? -14.947 16.097 13.595 1.00 83.12 200 GLY A C 1
ATOM 1625 O O . GLY A 1 200 ? -15.362 16.974 12.839 1.00 83.12 200 GLY A O 1
ATOM 1626 N N . PHE A 1 201 ? -13.653 15.770 13.636 1.00 85.38 201 PHE A N 1
ATOM 1627 C CA . PHE A 1 201 ? -12.658 16.423 12.791 1.00 85.38 201 PHE A CA 1
ATOM 1628 C C . PHE A 1 201 ? -12.582 15.753 11.417 1.00 85.38 201 PHE A C 1
ATOM 1630 O O . PHE A 1 201 ? -12.501 14.531 11.284 1.00 85.38 201 PHE A O 1
ATOM 1637 N N . MET A 1 202 ? -12.595 16.568 10.362 1.00 80.88 202 MET A N 1
ATOM 1638 C CA . MET A 1 202 ? -12.519 16.096 8.981 1.00 80.88 202 MET A CA 1
ATOM 1639 C C . MET A 1 202 ? -11.184 16.461 8.350 1.00 80.88 202 MET A C 1
ATOM 1641 O O . MET A 1 202 ? -10.805 17.628 8.321 1.00 80.88 202 MET A O 1
ATOM 1645 N N . ARG A 1 203 ? -10.511 15.457 7.778 1.00 80.88 203 ARG A N 1
ATOM 1646 C CA . ARG A 1 203 ? -9.268 15.651 7.016 1.00 80.88 203 ARG A CA 1
ATOM 1647 C C . ARG A 1 203 ? -9.491 16.387 5.694 1.00 80.88 203 ARG A C 1
ATOM 1649 O O . ARG A 1 203 ? -8.622 17.121 5.251 1.00 80.88 203 ARG A O 1
ATOM 1656 N N . ILE A 1 204 ? -10.636 16.148 5.054 1.00 80.62 204 ILE A N 1
ATOM 1657 C CA . ILE A 1 204 ? -11.044 16.801 3.806 1.00 80.62 204 ILE A CA 1
ATOM 1658 C C . ILE A 1 204 ? -12.387 17.463 4.082 1.00 80.62 204 ILE A C 1
ATOM 1660 O O . ILE A 1 204 ? -13.333 16.785 4.487 1.00 80.62 204 ILE A O 1
ATOM 1664 N N . ARG A 1 205 ? -12.458 18.777 3.881 1.00 83.94 205 ARG A N 1
ATOM 1665 C CA . ARG A 1 205 ? -13.692 19.555 4.000 1.00 83.94 205 ARG A CA 1
ATOM 1666 C C . ARG A 1 205 ? -14.171 19.917 2.602 1.00 83.94 205 ARG A C 1
ATOM 1668 O O . ARG A 1 205 ? -13.381 20.352 1.771 1.00 83.94 205 ARG A O 1
ATOM 1675 N N . HIS A 1 206 ? -15.457 19.714 2.354 1.00 85.50 206 HIS A N 1
ATOM 1676 C CA . HIS A 1 206 ? -16.085 20.108 1.101 1.00 85.50 206 HIS A CA 1
ATOM 1677 C C . HIS A 1 206 ? -16.724 21.488 1.271 1.00 85.50 206 HIS A C 1
ATOM 1679 O O . HIS A 1 206 ? -17.397 21.732 2.274 1.00 85.50 206 HIS A O 1
ATOM 1685 N N . PHE A 1 207 ? -16.537 22.363 0.285 1.00 86.81 207 PHE A N 1
ATOM 1686 C CA . PHE A 1 207 ? -17.055 23.732 0.281 1.00 86.81 207 PHE A CA 1
ATOM 1687 C C . PHE A 1 207 ? -18.003 23.969 -0.904 1.00 86.81 207 PHE A C 1
ATOM 1689 O O . PHE A 1 207 ? -18.129 23.128 -1.799 1.00 86.81 207 PHE A O 1
ATOM 1696 N N . GLY A 1 208 ? -18.715 25.099 -0.876 1.00 90.69 208 GLY A N 1
ATOM 1697 C CA . GLY A 1 208 ? -19.630 25.511 -1.944 1.00 90.69 208 GLY A CA 1
ATOM 1698 C C . GLY A 1 208 ? -20.743 24.491 -2.200 1.00 90.69 208 GLY A C 1
ATOM 1699 O O . GLY A 1 208 ? -21.456 24.083 -1.274 1.00 90.69 208 GLY A O 1
ATOM 1700 N N . TYR A 1 209 ? -20.875 24.065 -3.460 1.00 90.12 209 TYR A N 1
ATOM 1701 C CA . TYR A 1 209 ? -21.881 23.093 -3.904 1.00 90.12 209 TYR A CA 1
ATOM 1702 C C . TYR A 1 209 ? -21.717 21.695 -3.292 1.00 90.12 209 TYR A C 1
ATOM 1704 O O . TYR A 1 209 ? -22.687 20.947 -3.215 1.00 90.12 209 TYR A O 1
ATOM 1712 N N . LEU A 1 210 ? -20.517 21.350 -2.811 1.00 87.56 210 LEU A N 1
ATOM 1713 C CA . LEU A 1 210 ? -20.228 20.043 -2.215 1.00 87.56 210 LEU A CA 1
ATOM 1714 C C . LEU A 1 210 ? -20.281 20.041 -0.680 1.00 87.56 210 LEU A C 1
ATOM 1716 O O . LEU A 1 210 ? -20.061 18.995 -0.069 1.00 87.56 210 LEU A O 1
ATOM 1720 N N . SER A 1 211 ? -20.585 21.175 -0.041 1.00 91.75 211 SER A N 1
ATOM 1721 C CA . SER A 1 211 ? -20.692 21.260 1.423 1.00 91.75 211 SER A CA 1
ATOM 1722 C C . SER A 1 211 ? -21.745 20.294 1.981 1.00 91.75 211 SER A C 1
ATOM 1724 O O . SER A 1 211 ? -22.858 20.219 1.466 1.00 91.75 211 SER A O 1
ATOM 1726 N N . ASN A 1 212 ? -21.427 19.564 3.058 1.00 85.38 212 ASN A N 1
ATOM 1727 C CA . ASN A 1 212 ? -22.257 18.446 3.549 1.00 85.38 212 ASN A CA 1
ATOM 1728 C C . ASN A 1 212 ? -23.745 18.794 3.741 1.00 85.38 212 ASN A C 1
ATOM 1730 O O . ASN A 1 212 ? -24.596 17.980 3.392 1.00 85.38 212 ASN A O 1
ATOM 1734 N N . ARG A 1 213 ? -24.056 19.999 4.246 1.00 89.19 213 ARG A N 1
ATOM 1735 C CA . ARG A 1 213 ? -25.434 20.459 4.496 1.00 89.19 213 ARG A CA 1
ATOM 1736 C C . ARG A 1 213 ? -26.254 20.625 3.214 1.00 89.19 213 ARG A C 1
ATOM 1738 O O . ARG A 1 213 ? -27.437 20.318 3.217 1.00 89.19 213 ARG A O 1
ATOM 1745 N N . THR A 1 214 ? -25.638 21.101 2.130 1.00 92.50 214 THR A N 1
ATOM 1746 C CA . THR A 1 214 ? -26.352 21.462 0.887 1.00 92.50 214 THR A CA 1
ATOM 1747 C C . THR A 1 214 ? -26.044 20.536 -0.289 1.00 92.50 214 THR A C 1
ATOM 1749 O O . THR A 1 214 ? -26.725 20.592 -1.310 1.00 92.50 214 THR A O 1
ATOM 1752 N N . ARG A 1 215 ? -25.062 19.636 -0.139 1.00 92.19 215 ARG A N 1
ATOM 1753 C CA . ARG A 1 215 ? -24.535 18.774 -1.204 1.00 92.19 215 ARG A CA 1
ATOM 1754 C C . ARG A 1 215 ? -25.620 18.008 -1.946 1.00 92.19 215 ARG A C 1
ATOM 1756 O O . ARG A 1 215 ? -25.582 17.974 -3.166 1.00 92.19 215 ARG A O 1
ATOM 1763 N N . ARG A 1 216 ? -26.565 17.375 -1.240 1.00 89.88 216 ARG A N 1
ATOM 1764 C CA . ARG A 1 216 ? -27.624 16.579 -1.894 1.00 89.88 216 ARG A CA 1
ATOM 1765 C C . ARG A 1 216 ? -28.477 17.438 -2.827 1.00 89.88 216 ARG A C 1
ATOM 1767 O O . ARG A 1 216 ? -28.623 17.089 -3.990 1.00 89.88 216 ARG A O 1
ATOM 1774 N N . GLN A 1 217 ? -28.984 18.559 -2.319 1.00 91.69 217 GLN A N 1
ATOM 1775 C CA . GLN A 1 217 ? -29.841 19.475 -3.075 1.00 91.69 217 GLN A CA 1
ATOM 1776 C C . GLN A 1 217 ? -29.077 20.104 -4.245 1.00 91.69 217 GLN A C 1
ATOM 1778 O O . GLN A 1 217 ? -29.512 20.018 -5.388 1.00 91.69 217 GLN A O 1
ATOM 1783 N N . LYS A 1 218 ? -27.889 20.662 -3.984 1.00 92.31 218 LYS A N 1
ATOM 1784 C CA . LYS A 1 218 ? -27.083 21.332 -5.012 1.00 92.31 218 LYS A CA 1
ATOM 1785 C C . LYS A 1 218 ? -26.595 20.374 -6.101 1.00 92.31 218 LYS A C 1
ATOM 1787 O O . LYS A 1 218 ? -26.606 20.744 -7.268 1.00 92.31 218 LYS A O 1
ATOM 1792 N N . LEU A 1 219 ? -26.218 19.137 -5.758 1.00 90.50 219 LEU A N 1
ATOM 1793 C CA . LEU A 1 219 ? -25.853 18.130 -6.762 1.00 90.50 219 LEU A CA 1
ATOM 1794 C C . LEU A 1 219 ? -27.033 17.718 -7.644 1.00 90.50 219 LEU A C 1
ATOM 1796 O O . LEU A 1 219 ? -26.812 17.430 -8.815 1.00 90.50 219 LEU A O 1
ATOM 1800 N N . ALA A 1 220 ? -28.257 17.673 -7.109 1.00 88.88 220 ALA A N 1
ATOM 1801 C CA . ALA A 1 220 ? -29.440 17.380 -7.914 1.00 88.88 220 ALA A CA 1
ATOM 1802 C C . ALA A 1 220 ? -29.661 18.465 -8.981 1.00 88.88 220 ALA A C 1
ATOM 1804 O O . ALA A 1 220 ? -29.794 18.134 -10.156 1.00 88.88 220 ALA A O 1
ATOM 1805 N N . VAL A 1 221 ? -29.580 19.740 -8.584 1.00 90.56 221 VAL A N 1
ATOM 1806 C CA . VAL A 1 221 ? -29.687 20.887 -9.503 1.00 90.56 221 VAL A CA 1
ATOM 1807 C C . VAL A 1 221 ? -28.572 20.863 -10.551 1.00 90.56 221 VAL A C 1
ATOM 1809 O O . VAL A 1 221 ? -28.846 20.942 -11.741 1.00 90.56 221 VAL A O 1
ATOM 1812 N N . ILE A 1 222 ? -27.314 20.675 -10.135 1.00 90.56 222 ILE A N 1
ATOM 1813 C CA . ILE A 1 222 ? -26.174 20.614 -11.066 1.00 90.56 222 ILE A CA 1
ATOM 1814 C C . ILE A 1 222 ? -26.368 19.506 -12.107 1.00 90.56 222 ILE A C 1
ATOM 1816 O O . ILE A 1 222 ? -26.122 19.725 -13.288 1.00 90.56 222 ILE A O 1
ATOM 1820 N N . ARG A 1 223 ? -26.826 18.322 -11.690 1.00 89.38 223 ARG A N 1
ATOM 1821 C CA . ARG A 1 223 ? -27.087 17.198 -12.601 1.00 89.38 223 ARG A CA 1
ATOM 1822 C C . ARG A 1 223 ? -28.181 17.522 -13.617 1.00 89.38 223 ARG A C 1
ATOM 1824 O O . ARG A 1 223 ? -27.983 17.247 -14.795 1.00 89.38 223 ARG A O 1
ATOM 1831 N N . GLN A 1 224 ? -29.269 18.161 -13.181 1.00 89.19 224 GLN A N 1
ATOM 1832 C CA . GLN A 1 224 ? -30.326 18.644 -14.077 1.00 89.19 224 GLN A CA 1
ATOM 1833 C C . GLN A 1 224 ? -29.781 19.644 -15.107 1.00 89.19 224 GLN A C 1
ATOM 1835 O O . GLN A 1 224 ? -30.005 19.457 -16.299 1.00 89.19 224 GLN A O 1
ATOM 1840 N N . CYS A 1 225 ? -29.009 20.648 -14.674 1.00 89.75 225 CYS A N 1
ATOM 1841 C CA . CYS A 1 225 ? -28.399 21.634 -15.574 1.00 89.75 225 CYS A CA 1
ATOM 1842 C C . CYS A 1 225 ? -27.425 21.002 -16.580 1.00 89.75 225 CYS A C 1
ATOM 1844 O O . CYS A 1 225 ? -27.330 21.460 -17.712 1.00 89.75 225 CYS A O 1
ATOM 1846 N N . LEU A 1 226 ? -26.695 19.959 -16.174 1.00 89.50 226 LEU A N 1
ATOM 1847 C CA . LEU A 1 226 ? -25.757 19.233 -17.036 1.00 89.50 226 LEU A CA 1
ATOM 1848 C C . LEU A 1 226 ? -26.439 18.196 -17.944 1.00 89.50 226 LEU A C 1
ATOM 1850 O O . LEU A 1 226 ? -25.735 17.446 -18.617 1.00 89.50 226 LEU A O 1
ATOM 1854 N N . LEU A 1 227 ? -27.778 18.105 -17.932 1.00 84.38 227 LEU A N 1
ATOM 1855 C CA . LEU A 1 227 ? -28.558 17.057 -18.609 1.00 84.38 227 LEU A CA 1
ATOM 1856 C C . LEU A 1 227 ? -28.092 15.635 -18.249 1.00 84.38 227 LEU A C 1
ATOM 1858 O O . LEU A 1 227 ? -28.304 14.680 -18.994 1.00 84.38 227 LEU A O 1
ATOM 1862 N N . GLN A 1 228 ? -27.451 15.480 -17.091 1.00 70.06 228 GLN A N 1
ATOM 1863 C CA . GLN A 1 228 ? -27.037 14.184 -16.588 1.00 70.06 228 GLN A CA 1
ATOM 1864 C C . GLN A 1 228 ? -28.160 13.656 -15.698 1.00 70.06 228 GLN A C 1
ATOM 1866 O O . GLN A 1 228 ? -28.373 14.207 -14.612 1.00 70.06 228 GLN A O 1
ATOM 1871 N N . PRO A 1 229 ? -28.879 12.587 -16.092 1.00 65.50 229 PRO A N 1
ATOM 1872 C CA . PRO A 1 229 ? -29.829 11.968 -15.184 1.00 65.50 229 PRO A CA 1
ATOM 1873 C C . PRO A 1 229 ? -29.089 11.554 -13.903 1.00 65.50 229 PRO A C 1
ATOM 1875 O O . PRO A 1 229 ? -27.908 11.178 -13.965 1.00 65.50 229 PRO A O 1
ATOM 1878 N N . PRO A 1 230 ? -29.728 11.639 -12.720 1.00 61.59 230 PRO A N 1
ATOM 1879 C CA . PRO A 1 230 ? -29.139 11.099 -11.509 1.00 61.59 230 PRO A CA 1
ATOM 1880 C C . PRO A 1 230 ? -28.817 9.633 -11.777 1.00 61.59 230 PRO A C 1
ATOM 1882 O O . PRO A 1 230 ? -29.719 8.821 -11.954 1.00 61.59 230 PRO A O 1
ATOM 1885 N N . GLN A 1 231 ? -27.522 9.314 -11.850 1.00 57.81 231 GLN A N 1
ATOM 1886 C CA . GLN A 1 231 ? -27.084 7.930 -11.941 1.00 57.81 231 GLN A CA 1
ATOM 1887 C C . GLN A 1 231 ? -27.761 7.200 -10.773 1.00 57.81 231 GLN A C 1
ATOM 1889 O O . GLN A 1 231 ? -27.561 7.640 -9.628 1.00 57.81 231 GLN A O 1
ATOM 1894 N N . PRO A 1 232 ? -28.579 6.156 -11.024 1.00 55.00 232 PRO A N 1
ATOM 1895 C CA . PRO A 1 232 ? -29.045 5.302 -9.942 1.00 55.00 232 PRO A CA 1
ATOM 1896 C C . PRO A 1 232 ? -27.802 4.897 -9.160 1.00 55.00 232 PRO A C 1
ATOM 1898 O O . PRO A 1 232 ? -26.752 4.685 -9.776 1.00 55.00 232 PRO A O 1
ATOM 1901 N N . GLU A 1 233 ? -27.871 4.887 -7.823 1.00 45.59 233 GLU A N 1
ATOM 1902 C CA . GLU A 1 233 ? -26.754 4.411 -7.009 1.00 45.59 233 GLU A CA 1
ATOM 1903 C C . GLU A 1 233 ? -26.335 3.078 -7.601 1.00 45.59 233 GLU A C 1
ATOM 1905 O O . GLU A 1 233 ? -27.089 2.109 -7.544 1.00 45.59 233 GLU A O 1
ATOM 1910 N N . SER A 1 234 ? -25.195 3.066 -8.297 1.00 40.72 234 SER A N 1
ATOM 1911 C CA . SER A 1 234 ? -24.793 1.883 -9.018 1.00 40.72 234 SER A CA 1
ATOM 1912 C C . SER A 1 234 ? -24.511 0.861 -7.931 1.00 40.72 234 SER A C 1
ATOM 1914 O O . SER A 1 234 ? -23.430 0.875 -7.331 1.00 40.72 234 SER A O 1
ATOM 1916 N N . ASN A 1 235 ? -25.464 -0.036 -7.682 1.00 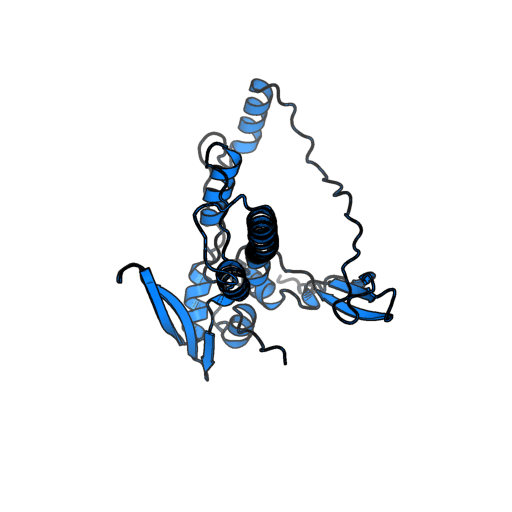42.53 235 ASN A N 1
ATOM 1917 C CA . ASN A 1 235 ? -25.147 -1.407 -7.360 1.00 42.53 235 ASN A CA 1
ATOM 1918 C C . ASN A 1 235 ? -24.320 -1.853 -8.554 1.00 42.53 235 ASN A C 1
ATOM 1920 O O . ASN A 1 235 ? -24.836 -2.359 -9.546 1.00 42.53 235 ASN A O 1
ATOM 1924 N N . ARG A 1 236 ? -23.019 -1.548 -8.503 1.00 40.94 236 ARG A N 1
ATOM 1925 C CA . ARG A 1 236 ? -22.040 -2.191 -9.348 1.00 40.94 236 ARG A CA 1
ATOM 1926 C C . ARG A 1 236 ? -22.172 -3.644 -8.947 1.00 40.94 236 ARG A C 1
ATOM 1928 O O . ARG A 1 236 ? -21.543 -4.083 -7.984 1.00 40.94 236 ARG A O 1
ATOM 1935 N N . VAL A 1 237 ? -23.029 -4.370 -9.655 1.00 41.56 237 VAL A N 1
ATOM 1936 C CA . VAL A 1 237 ? -22.835 -5.788 -9.864 1.00 41.56 237 VAL A CA 1
ATOM 1937 C C . VAL A 1 237 ? -21.492 -5.815 -10.570 1.00 41.56 237 VAL A C 1
ATOM 1939 O O . VAL A 1 237 ? -21.392 -5.637 -11.779 1.00 41.56 237 VAL A O 1
ATOM 1942 N N . ASN A 1 238 ? -20.426 -5.840 -9.768 1.00 41.44 238 ASN A N 1
ATOM 1943 C CA . ASN A 1 238 ? -19.109 -6.154 -10.264 1.00 41.44 238 ASN A CA 1
ATOM 1944 C C . ASN A 1 238 ? -19.328 -7.522 -10.887 1.00 41.44 238 ASN A C 1
ATOM 1946 O O . ASN A 1 238 ? -19.550 -8.477 -10.146 1.00 41.44 238 ASN A O 1
ATOM 1950 N N . GLN A 1 239 ? -19.360 -7.596 -12.217 1.00 42.50 239 GLN A N 1
ATOM 1951 C CA . GLN A 1 239 ? -19.166 -8.862 -12.899 1.00 42.50 239 GLN A CA 1
ATOM 1952 C C . GLN A 1 239 ? -17.866 -9.391 -12.315 1.00 42.50 239 GLN A C 1
ATOM 1954 O O . GLN A 1 239 ? -16.811 -8.776 -12.492 1.00 42.50 239 GLN A O 1
ATOM 1959 N N . GLU A 1 240 ? -17.980 -10.390 -11.441 1.00 46.19 240 GLU A N 1
ATOM 1960 C CA . GLU A 1 240 ? -16.827 -10.873 -10.713 1.00 46.19 240 GLU A CA 1
ATOM 1961 C C . GLU A 1 240 ? -15.923 -11.490 -11.765 1.00 46.19 240 GLU A C 1
ATOM 1963 O O . GLU A 1 240 ? -16.332 -12.466 -12.398 1.00 46.19 240 GLU A O 1
ATOM 1968 N N . PRO A 1 241 ? -14.727 -10.918 -12.012 1.00 48.44 241 PRO A N 1
ATOM 1969 C CA . PRO A 1 241 ? -13.784 -11.601 -12.869 1.00 48.44 241 PRO A CA 1
ATOM 1970 C C . PRO A 1 241 ? -13.596 -13.000 -12.278 1.00 48.44 241 PRO A C 1
ATOM 1972 O O . PRO A 1 241 ? -13.594 -13.126 -11.042 1.00 48.44 241 PRO A O 1
ATOM 1975 N N . PRO A 1 242 ? -13.479 -14.039 -13.119 1.00 52.91 242 PRO A N 1
ATOM 1976 C CA . PRO A 1 242 ? -13.320 -15.396 -12.632 1.00 52.91 242 PRO A CA 1
ATOM 1977 C C . PRO A 1 242 ? -12.196 -15.399 -11.593 1.00 52.91 242 PRO A C 1
ATOM 1979 O O . PRO A 1 242 ? -11.090 -14.902 -11.828 1.00 52.91 242 PRO A O 1
ATOM 1982 N N . ARG A 1 243 ? -12.536 -15.845 -10.379 1.00 62.78 243 ARG A N 1
ATOM 1983 C CA . ARG A 1 243 ? -11.677 -15.802 -9.185 1.00 62.78 243 ARG A CA 1
ATOM 1984 C C . ARG A 1 243 ? -10.638 -16.920 -9.234 1.00 62.78 243 ARG A C 1
ATOM 1986 O O . ARG A 1 243 ? -10.464 -17.650 -8.267 1.00 62.78 243 ARG A O 1
ATOM 1993 N N . CYS A 1 244 ? -10.001 -17.082 -10.381 1.00 67.25 244 CYS A N 1
ATOM 1994 C CA . CYS A 1 244 ? -8.958 -18.056 -10.604 1.00 67.25 244 CYS A CA 1
ATOM 1995 C C . CYS A 1 244 ? -7.615 -17.327 -10.554 1.00 67.25 244 CYS A C 1
ATOM 1997 O O . CYS A 1 244 ? -7.310 -16.468 -11.384 1.00 67.25 244 CYS A O 1
ATOM 1999 N N . TRP A 1 245 ? -6.826 -17.638 -9.528 1.00 80.06 245 TRP A N 1
ATOM 2000 C CA . TRP A 1 245 ? -5.465 -17.123 -9.371 1.00 80.06 245 TRP A CA 1
ATOM 2001 C C . TRP A 1 245 ? -4.457 -18.229 -9.670 1.00 80.06 245 TRP A C 1
ATOM 2003 O O . TRP A 1 245 ? -4.711 -19.369 -9.297 1.00 80.06 245 TRP A O 1
ATOM 2013 N N . PRO A 1 246 ? -3.301 -17.934 -10.279 1.00 84.06 246 PRO A N 1
ATOM 2014 C CA . PRO A 1 246 ? -2.269 -18.946 -10.471 1.00 84.06 246 PRO A CA 1
ATOM 2015 C C . PRO A 1 246 ? -1.783 -19.489 -9.121 1.00 84.06 246 PRO A C 1
ATOM 2017 O O . PRO A 1 246 ? -1.605 -18.744 -8.149 1.00 84.06 246 PRO A O 1
ATOM 2020 N N . CYS A 1 247 ? -1.572 -20.800 -9.052 1.00 85.56 247 CYS A N 1
ATOM 2021 C CA . CYS A 1 247 ? -1.110 -21.469 -7.849 1.00 85.56 247 CYS A CA 1
ATOM 2022 C C . CYS A 1 247 ? 0.362 -21.154 -7.577 1.00 85.56 247 CYS A C 1
ATOM 2024 O O . CYS A 1 247 ? 1.244 -21.618 -8.287 1.00 85.56 247 CYS A O 1
ATOM 2026 N N . LEU A 1 248 ? 0.654 -20.469 -6.471 1.00 84.69 248 LEU A N 1
ATOM 2027 C CA . LEU A 1 248 ? 2.032 -20.147 -6.069 1.00 84.69 248 LEU A CA 1
ATOM 2028 C C . LEU A 1 248 ? 2.865 -21.366 -5.624 1.00 84.69 248 LEU A C 1
ATOM 2030 O O . LEU A 1 248 ? 4.041 -21.203 -5.316 1.00 84.69 248 LEU A O 1
ATOM 2034 N N . ARG A 1 249 ? 2.262 -22.562 -5.530 1.00 87.00 249 ARG A N 1
ATOM 2035 C CA . ARG A 1 249 ? 2.961 -23.799 -5.144 1.00 87.00 249 ARG A CA 1
ATOM 2036 C C . ARG A 1 249 ? 3.448 -24.601 -6.351 1.00 87.00 249 ARG A C 1
ATOM 2038 O O . ARG A 1 249 ? 4.577 -25.062 -6.322 1.00 87.00 249 ARG A O 1
ATOM 2045 N N . CYS A 1 250 ? 2.597 -24.799 -7.359 1.00 88.50 250 CYS A N 1
ATOM 2046 C CA . CYS A 1 250 ? 2.940 -25.589 -8.551 1.00 88.50 250 CYS A CA 1
ATOM 2047 C C . CYS A 1 250 ? 3.148 -24.740 -9.805 1.00 88.50 250 CYS A C 1
ATOM 2049 O O . CYS A 1 250 ? 3.730 -25.225 -10.752 1.00 88.50 250 CYS A O 1
ATOM 2051 N N . ASN A 1 251 ? 2.692 -23.485 -9.825 1.00 83.06 251 ASN A N 1
ATOM 2052 C CA . ASN A 1 251 ? 2.720 -22.589 -10.985 1.00 83.06 251 ASN A CA 1
ATOM 2053 C C . ASN A 1 251 ? 1.921 -23.057 -12.225 1.00 83.06 251 ASN A C 1
ATOM 2055 O O . ASN A 1 251 ? 1.743 -22.260 -13.140 1.00 83.06 251 ASN A O 1
ATOM 2059 N N . ASP A 1 252 ? 1.369 -24.275 -12.205 1.00 86.88 252 ASP A N 1
ATOM 2060 C CA . ASP A 1 252 ? 0.614 -24.872 -13.317 1.00 86.88 252 ASP A CA 1
ATOM 2061 C C . ASP A 1 252 ? -0.915 -24.816 -13.136 1.00 86.88 252 ASP A C 1
ATOM 2063 O O . ASP A 1 252 ? -1.662 -24.760 -14.108 1.00 86.88 252 ASP A O 1
ATOM 2067 N N . GLY A 1 253 ? -1.400 -24.824 -11.889 1.00 87.38 253 GLY A N 1
ATOM 2068 C CA . GLY A 1 253 ? -2.836 -24.858 -11.577 1.00 87.38 253 GLY A CA 1
ATOM 2069 C C . GLY A 1 253 ? -3.467 -23.501 -11.274 1.00 87.38 253 GLY A C 1
ATOM 2070 O O . GLY A 1 253 ? -2.783 -22.533 -10.920 1.00 87.38 253 GLY A O 1
ATOM 2071 N N . LEU A 1 254 ? -4.798 -23.457 -11.312 1.00 90.12 254 LEU A N 1
ATOM 2072 C CA . LEU A 1 254 ? -5.602 -22.328 -10.860 1.00 90.12 254 LEU A CA 1
ATOM 2073 C C . LEU A 1 254 ? -6.186 -22.600 -9.471 1.00 90.12 254 LEU A C 1
ATOM 2075 O O . LEU A 1 254 ? -6.570 -23.706 -9.099 1.00 90.12 254 LEU A O 1
ATOM 2079 N N . VAL A 1 255 ? -6.219 -21.551 -8.665 1.00 91.56 255 VAL A N 1
ATOM 2080 C CA . VAL A 1 255 ? -6.710 -21.551 -7.295 1.00 91.56 255 VAL A CA 1
ATOM 2081 C C . VAL A 1 255 ? -8.120 -20.990 -7.290 1.00 91.56 255 VAL A C 1
ATOM 2083 O O . VAL A 1 255 ? -8.321 -19.845 -7.696 1.00 91.56 255 VAL A O 1
ATOM 2086 N N . HIS A 1 256 ? -9.060 -21.779 -6.774 1.00 90.62 256 HIS A N 1
ATOM 2087 C CA . HIS A 1 256 ? -10.485 -21.462 -6.715 1.00 90.62 256 HIS A CA 1
ATOM 2088 C C . HIS A 1 256 ? -10.959 -21.391 -5.264 1.00 90.62 256 HIS A C 1
ATOM 2090 O O . HIS A 1 256 ? -10.414 -22.060 -4.383 1.00 90.62 256 HIS A O 1
ATOM 2096 N N . MET A 1 257 ? -11.978 -20.577 -4.994 1.00 90.31 257 MET A N 1
ATOM 2097 C CA . MET A 1 257 ? -12.594 -20.515 -3.667 1.00 90.31 257 MET A CA 1
ATOM 2098 C C . MET A 1 257 ? -13.406 -21.783 -3.408 1.00 90.31 257 MET A C 1
ATOM 2100 O O . MET A 1 257 ? -14.304 -22.100 -4.179 1.00 90.31 257 MET A O 1
ATOM 2104 N N . VAL A 1 258 ? -13.126 -22.461 -2.296 1.00 92.94 258 VAL A N 1
ATOM 2105 C CA . VAL A 1 258 ? -13.883 -23.649 -1.865 1.00 92.94 258 VAL A CA 1
ATOM 2106 C C . VAL A 1 258 ? -14.813 -23.354 -0.697 1.00 92.94 258 VAL A C 1
ATOM 2108 O O . VAL A 1 258 ? -15.839 -24.008 -0.542 1.00 92.94 258 VAL A O 1
ATOM 2111 N N . ARG A 1 259 ? -14.482 -22.356 0.131 1.00 91.94 259 ARG A N 1
ATOM 2112 C CA . ARG A 1 259 ? -15.289 -21.994 1.299 1.00 91.94 259 ARG A CA 1
ATOM 2113 C C . ARG A 1 259 ? -15.110 -20.529 1.669 1.00 91.94 259 ARG A C 1
ATOM 2115 O O . ARG A 1 259 ? -13.997 -20.003 1.666 1.00 91.94 259 ARG A O 1
ATOM 2122 N N . GLN A 1 260 ? -16.198 -19.877 2.069 1.00 91.44 260 GLN A N 1
ATOM 2123 C CA . GLN A 1 260 ? -16.147 -18.550 2.678 1.00 91.44 260 GLN A CA 1
ATOM 2124 C C . GLN A 1 260 ? -15.990 -18.656 4.200 1.00 91.44 260 GLN A C 1
ATOM 2126 O O . GLN A 1 260 ? -16.693 -19.417 4.863 1.00 91.44 260 GLN A O 1
ATOM 2131 N N . ILE A 1 261 ? -15.089 -17.851 4.764 1.00 91.62 261 ILE A N 1
ATOM 2132 C CA . ILE A 1 261 ? -14.899 -17.721 6.211 1.00 91.62 261 ILE A CA 1
ATOM 2133 C C . ILE A 1 261 ? -15.650 -16.462 6.667 1.00 91.62 261 ILE A C 1
ATOM 2135 O O . ILE A 1 261 ? -15.313 -15.358 6.211 1.00 91.62 261 ILE A O 1
ATOM 2139 N N . PRO A 1 262 ? -16.668 -16.588 7.537 1.00 89.94 262 PRO A N 1
ATOM 2140 C CA . PRO A 1 262 ? -17.451 -15.448 7.990 1.00 89.94 262 PRO A CA 1
ATOM 2141 C C . PRO A 1 262 ? -16.609 -14.490 8.835 1.00 89.94 262 PRO A C 1
ATOM 2143 O O . PRO A 1 262 ? -15.591 -14.847 9.426 1.00 89.94 262 PRO A O 1
ATOM 2146 N N . ARG A 1 263 ? -17.047 -13.231 8.893 1.00 86.12 263 ARG A N 1
ATOM 2147 C CA . ARG A 1 263 ? -16.442 -12.230 9.773 1.00 86.12 263 ARG A CA 1
ATOM 2148 C C . ARG A 1 263 ? -16.816 -12.511 11.217 1.00 86.12 263 ARG A C 1
ATOM 2150 O O . ARG A 1 263 ? -17.998 -12.489 11.547 1.00 86.12 263 ARG A O 1
ATOM 2157 N N . PHE A 1 264 ? -15.816 -12.658 12.079 1.00 77.88 264 PHE A N 1
ATOM 2158 C CA . PHE A 1 264 ? -16.046 -12.737 13.514 1.00 77.88 264 PHE A CA 1
ATOM 2159 C C . PHE A 1 264 ? -16.380 -11.339 14.052 1.00 77.88 264 PHE A C 1
ATOM 2161 O O . PHE A 1 264 ? -15.509 -10.472 14.182 1.00 77.88 264 PHE A O 1
ATOM 2168 N N . ARG A 1 265 ? -17.664 -11.083 14.318 1.00 63.25 265 ARG A N 1
ATOM 2169 C CA . ARG A 1 265 ? -18.079 -9.947 15.144 1.00 63.25 265 ARG A CA 1
ATOM 2170 C C . ARG A 1 265 ? -18.091 -10.440 16.581 1.00 63.25 265 ARG A C 1
ATOM 2172 O O . ARG A 1 265 ? -18.918 -11.273 16.921 1.00 63.25 265 ARG A O 1
ATOM 2179 N N . ILE A 1 266 ? -17.191 -9.917 17.410 1.00 55.50 266 ILE A N 1
ATOM 2180 C CA . ILE A 1 266 ? -17.394 -9.989 18.858 1.00 55.50 266 ILE A CA 1
ATOM 2181 C C . ILE A 1 266 ? -18.709 -9.245 19.100 1.00 55.50 266 ILE A C 1
ATOM 2183 O O . ILE A 1 266 ? -18.812 -8.067 18.740 1.00 55.50 266 ILE A O 1
ATOM 2187 N N . VAL A 1 267 ? -19.728 -9.956 19.581 1.00 45.09 267 VAL A N 1
ATOM 2188 C CA . VAL A 1 267 ? -20.979 -9.348 20.035 1.00 45.09 267 VAL A CA 1
ATOM 2189 C C . VAL A 1 267 ? -20.569 -8.341 21.101 1.00 45.09 267 VAL A C 1
ATOM 2191 O O . VAL A 1 267 ? -19.970 -8.717 22.106 1.00 45.09 267 VAL A O 1
ATOM 2194 N N . ALA A 1 268 ? -20.760 -7.052 20.828 1.00 45.78 268 ALA A N 1
ATOM 2195 C CA . ALA A 1 268 ? -20.507 -6.039 21.835 1.00 45.78 268 ALA A CA 1
ATOM 2196 C C . ALA A 1 268 ? -21.470 -6.319 22.992 1.00 45.78 268 ALA A C 1
ATOM 2198 O O . ALA A 1 268 ? -22.681 -6.336 22.774 1.00 45.78 268 ALA A O 1
ATOM 2199 N N . VAL A 1 269 ? -20.934 -6.564 24.188 1.00 38.47 269 VAL A N 1
ATOM 2200 C CA . VAL A 1 269 ? -21.728 -6.476 25.415 1.00 38.47 269 VAL A CA 1
ATOM 2201 C C . VAL A 1 269 ? -22.336 -5.069 25.416 1.00 38.47 269 VAL A C 1
ATOM 2203 O O . VAL A 1 269 ? -21.587 -4.114 25.177 1.00 38.47 269 VAL A O 1
ATOM 2206 N N . PRO A 1 270 ? -23.662 -4.911 25.576 1.00 35.41 270 PRO A N 1
ATOM 2207 C CA . PRO A 1 270 ? -24.270 -3.592 25.621 1.00 35.41 270 PRO A CA 1
ATOM 2208 C C . PRO A 1 270 ? -23.637 -2.830 26.783 1.00 35.41 270 PRO A C 1
ATOM 2210 O O . PRO A 1 270 ? -23.793 -3.212 27.938 1.00 35.41 270 PRO A O 1
ATOM 2213 N N . THR A 1 271 ? -22.880 -1.779 26.484 1.00 39.97 271 THR A N 1
ATOM 2214 C CA . THR A 1 271 ? -22.593 -0.752 27.481 1.00 39.97 271 THR A CA 1
ATOM 2215 C C . THR A 1 271 ? -23.896 0.016 27.657 1.00 39.97 271 THR A C 1
ATOM 2217 O O . THR A 1 271 ? -24.270 0.769 26.751 1.00 39.97 271 THR A O 1
ATOM 2220 N N . GLY A 1 272 ? -24.617 -0.303 28.734 1.00 35.38 272 GLY A N 1
ATOM 2221 C CA . GLY A 1 272 ? -25.716 0.513 29.250 1.00 35.38 272 GLY A CA 1
ATOM 2222 C C . GLY A 1 272 ? -25.236 1.883 29.702 1.00 35.38 272 GLY A C 1
ATOM 2223 O O . GLY A 1 272 ? -24.011 2.036 29.919 1.00 35.38 272 GLY A O 1
#

Radius of gyration: 25.54 Å; Cα contacts (8 Å, |Δi|>4): 291; chains: 1; bounding box: 64×55×71 Å

Secondary structure (DSSP, 8-state):
-------HHHHHHHH--SS---HHHHHHHHHHHTTTSGGG-EEEEEETTT--EEEEEPP---TT-HHHHHHHHHHHHHHHHHHHHHHHHHHHHHHHHHHHTT--TT--STTHHHHHHHHHHHS---------S-SHHHHHHHHHHHHH--S--GGGEEEEETTEEEEEEEETTTTTEEEEEEEEHHHHHHHHHHTSPPTT--SS---GGG-TTTHHHHHHHHHHHTT-----------------EE-TTTSSSEEEEEEEEPP---------

Nearest PDB structures (foldseek):
  3gcc-assembly1_A  TM=3.269E-01  e=1.897E+00  Arabidopsis thaliana
  6uf2-assembly1_A  TM=3.908E-01  e=6.170E+00  Synechococcus elongatus PCC 7942 = FACHB-805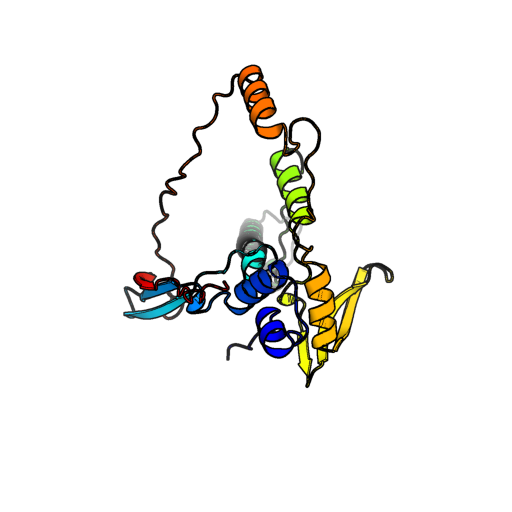

InterPro domains:
  IPR007069 Transposase, IS801/IS1294 [PF04986] (76-216)
  IPR054832 Transposase IS91-like [NF033538] (80-250)

Foldseek 3Di:
DPDPQDAPLVLLVPQVDPPDDAPQLVVLNVLQVCAFHLQQWWFWKAWPPPRDIDTTGHGSCDLQHLVNVCPVVVVVVVVQQVVQLVCLVVVLVVQVVCVVVCVPVVDDDPCPSVVVSVVSNPDRGGDDDDDDPPDPVVVVVVVVCVLSDHPDHSVQWDDDDPQKTKGWDQDVVVVRDIDIDIDGSNVVVVVNSVVVDHPPDDSDADDDCCHPVNVVVSVCVVCVVVVHDPDDPPPPPVPPDQQWDQDPPPSPTTMHTPDISDNDDPPPDDPD

Solvent-accessible surface area (backbone atoms only — not comparable to full-atom values): 16270 Å² total; per-residue (Å²): 132,84,74,80,71,59,36,66,38,64,48,48,74,72,29,60,72,88,66,90,66,56,74,55,57,48,55,50,50,56,36,40,59,32,40,53,30,69,52,44,6,33,33,34,31,32,24,74,64,82,59,53,72,50,78,50,45,30,65,57,72,47,71,73,28,38,78,50,61,43,49,61,59,48,53,51,52,54,50,39,52,52,49,12,54,52,47,52,55,51,53,48,52,49,53,52,51,38,49,78,70,59,71,48,78,87,68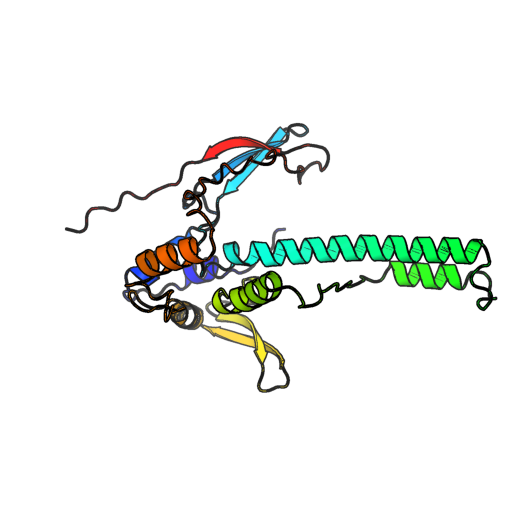,82,63,85,64,52,64,57,56,51,45,53,58,56,65,73,50,87,64,83,57,85,84,72,79,76,88,83,44,71,67,61,52,51,58,54,53,47,49,68,80,54,58,51,90,64,53,39,92,34,44,74,52,71,58,91,63,32,35,33,31,58,42,69,37,72,91,59,84,51,42,79,45,77,47,79,39,49,38,50,58,48,43,56,58,54,49,68,71,56,66,58,84,92,62,70,94,74,83,57,62,78,62,53,16,82,93,48,21,70,64,44,47,53,52,51,28,58,76,67,72,40,74,81,74,70,81,73,79,69,74,65,77,70,70,80,70,62,42,75,23,93,86,77,71,80,24,44,24,37,77,76,43,80,42,70,61,58,70,79,78,74,75,81,82,123

Sequence (272 aa):
MMASLLTVQTILDRFLPEEPLDGHRLKVCARLTGCRTARMGGMEVQCDHCKARSVCYYGCRDRHCPQCQGRASQRWSNRQRALSRRFRGRMVSLLRVSANAGELYRVTNSGEVDGLLDGLMQQEWVVYTRHCLNQADTVVDYLARYTHRIAISNGRLLSMEGDRISFRYKDYRDHGRLKTQWLEGQEFVRRFLMHILPKGFMRIRHFGYLSNRTRRQKLAVIRQCLLQPPQPESNRVNQEPPRCWPCLRCNDGLVHMVRQIPRFRIVAVPTG

Organism: NCBI:txid1288826

pLDDT: mean 84.35, std 14.7, range [26.78, 97.12]

Mean predicted aligned error: 10.75 Å